Protein AF-A0A4V1ZD53-F1 (afdb_monomer)

Structure (mmCIF, N/CA/C/O backbone):
data_AF-A0A4V1ZD53-F1
#
_entry.id   AF-A0A4V1ZD53-F1
#
loop_
_atom_site.group_PDB
_atom_site.id
_atom_site.type_symbol
_atom_site.label_atom_id
_atom_site.label_alt_id
_atom_site.label_comp_id
_atom_site.label_asym_id
_atom_site.label_entity_id
_atom_site.label_seq_id
_atom_site.pdbx_PDB_ins_code
_atom_site.Cartn_x
_atom_site.Cartn_y
_atom_site.Cartn_z
_atom_site.occupancy
_atom_site.B_iso_or_equiv
_atom_site.auth_seq_id
_atom_site.auth_comp_id
_atom_site.auth_asym_id
_atom_site.auth_atom_id
_atom_site.pdbx_PDB_model_num
ATOM 1 N N . MET A 1 1 ? 35.557 7.947 35.507 1.00 35.94 1 MET A N 1
ATOM 2 C CA . MET A 1 1 ? 34.351 8.534 34.881 1.00 35.94 1 MET A CA 1
ATOM 3 C C . MET A 1 1 ? 33.859 7.597 33.791 1.00 35.94 1 MET A C 1
ATOM 5 O O . MET A 1 1 ? 34.507 7.482 32.762 1.00 35.94 1 MET A O 1
ATOM 9 N N . LYS A 1 2 ? 32.777 6.849 34.042 1.00 30.02 2 LYS A N 1
ATOM 10 C CA . LYS A 1 2 ? 32.162 5.982 33.028 1.00 30.02 2 LYS A CA 1
ATOM 11 C C . LYS A 1 2 ? 31.245 6.849 32.168 1.00 30.02 2 LYS A C 1
ATOM 13 O O . LYS A 1 2 ? 30.191 7.267 32.638 1.00 30.02 2 LYS A O 1
ATOM 18 N N . SER A 1 3 ? 31.689 7.152 30.951 1.00 27.12 3 SER A N 1
ATOM 19 C CA . SER A 1 3 ? 30.873 7.819 29.938 1.00 27.12 3 SER A CA 1
ATOM 20 C C . SER A 1 3 ? 29.685 6.915 29.608 1.00 27.12 3 SER A C 1
ATOM 22 O O . SER A 1 3 ? 29.850 5.835 29.040 1.00 27.12 3 SER A O 1
ATOM 24 N N . ARG A 1 4 ? 28.489 7.316 30.046 1.00 26.05 4 ARG A N 1
ATOM 25 C CA . ARG A 1 4 ? 27.234 6.733 29.575 1.00 26.05 4 ARG A CA 1
ATOM 26 C C . ARG A 1 4 ? 27.009 7.294 28.180 1.00 26.05 4 ARG A C 1
ATOM 28 O O . ARG A 1 4 ? 26.466 8.383 28.033 1.00 26.05 4 ARG A O 1
ATOM 35 N N . VAL A 1 5 ? 27.461 6.557 27.170 1.00 26.12 5 VAL A N 1
ATOM 36 C CA . VAL A 1 5 ? 27.002 6.757 25.797 1.00 26.12 5 VAL A CA 1
ATOM 37 C C . VAL A 1 5 ? 25.504 6.469 25.819 1.00 26.12 5 VAL A C 1
ATOM 39 O O . VAL A 1 5 ? 25.082 5.315 25.884 1.00 26.12 5 VAL A O 1
ATOM 42 N N . PHE A 1 6 ? 24.695 7.527 25.858 1.00 24.69 6 PHE A N 1
ATOM 43 C CA . PHE A 1 6 ? 23.294 7.443 25.481 1.00 24.69 6 PHE A CA 1
ATOM 44 C C . PHE A 1 6 ? 23.295 7.067 24.003 1.00 24.69 6 PHE A C 1
ATOM 46 O O . PHE A 1 6 ? 23.442 7.919 23.130 1.00 24.69 6 PHE A O 1
ATOM 53 N N . LEU A 1 7 ? 23.189 5.767 23.725 1.00 23.30 7 LEU A N 1
ATOM 54 C CA . LEU A 1 7 ? 22.724 5.304 22.432 1.00 23.30 7 LEU A CA 1
ATOM 55 C C . LEU A 1 7 ? 21.285 5.810 22.338 1.00 23.30 7 LEU A C 1
ATOM 57 O O . LEU A 1 7 ? 20.350 5.187 22.840 1.00 23.30 7 LEU A O 1
ATOM 61 N N . ILE A 1 8 ? 21.123 6.999 21.762 1.00 25.31 8 ILE A N 1
ATOM 62 C CA . ILE A 1 8 ? 19.851 7.427 21.206 1.00 25.31 8 ILE A CA 1
ATOM 63 C C . ILE A 1 8 ? 19.635 6.461 20.047 1.00 25.31 8 ILE A C 1
ATOM 65 O O . ILE A 1 8 ? 20.075 6.690 18.923 1.00 25.31 8 ILE A O 1
ATOM 69 N N . LEU A 1 9 ? 19.040 5.310 20.366 1.00 25.17 9 LEU A N 1
ATOM 70 C CA . LEU A 1 9 ? 18.343 4.480 19.408 1.00 25.17 9 LEU A CA 1
ATOM 71 C C . LEU A 1 9 ? 17.275 5.399 18.826 1.00 25.17 9 LEU A C 1
ATOM 73 O O . LEU A 1 9 ? 16.169 5.502 19.351 1.00 25.17 9 LEU A O 1
ATOM 77 N N . PHE A 1 10 ? 17.632 6.095 17.746 1.00 23.44 10 PHE A N 1
ATOM 78 C CA . PHE A 1 10 ? 16.685 6.390 16.695 1.00 23.44 10 PHE A CA 1
ATOM 79 C C . PHE A 1 10 ? 16.137 5.022 16.308 1.00 23.44 10 PHE A C 1
ATOM 81 O O . PHE A 1 10 ? 16.692 4.319 15.465 1.00 23.44 10 PHE A O 1
ATOM 88 N N . SER A 1 11 ? 15.078 4.599 17.002 1.00 25.61 11 SER A N 1
ATOM 89 C CA . SER A 1 11 ? 14.131 3.681 16.423 1.00 25.61 11 SER A CA 1
ATOM 90 C C . SER A 1 11 ? 13.650 4.427 15.195 1.00 25.61 11 SER A C 1
ATOM 92 O O . SER A 1 11 ? 12.753 5.268 15.259 1.00 25.61 11 SER A O 1
ATOM 94 N N . SER A 1 12 ? 14.312 4.165 14.077 1.00 25.03 12 SER A N 1
ATOM 95 C CA . SER A 1 12 ? 13.641 4.033 12.808 1.00 25.03 12 SER A CA 1
ATOM 96 C C . SER A 1 12 ? 12.463 3.119 13.122 1.00 25.03 12 SER A C 1
ATOM 98 O O . SER A 1 12 ? 12.578 1.897 13.162 1.00 25.03 12 SER A O 1
ATOM 100 N N . PHE A 1 13 ? 11.344 3.739 13.507 1.00 27.45 13 PHE A N 1
ATOM 101 C CA . PHE A 1 13 ? 10.033 3.156 13.351 1.00 27.45 13 PHE A CA 1
ATOM 102 C C . PHE A 1 13 ? 10.084 2.708 11.899 1.00 27.45 13 PHE A C 1
ATOM 104 O O . PHE A 1 13 ? 10.223 3.542 11.005 1.00 27.45 13 PHE A O 1
ATOM 111 N N . LEU A 1 14 ? 10.210 1.400 11.687 1.00 26.92 14 LEU A N 1
ATOM 112 C CA . LEU A 1 14 ? 10.254 0.799 10.368 1.00 26.92 14 LEU A CA 1
ATOM 113 C C . LEU A 1 14 ? 8.866 1.037 9.783 1.00 26.92 14 LEU A C 1
ATOM 115 O O . LEU A 1 14 ? 7.980 0.191 9.866 1.00 26.92 14 LEU A O 1
ATOM 119 N N . VAL A 1 15 ? 8.652 2.249 9.272 1.00 25.75 15 VAL A N 1
ATOM 120 C CA . VAL A 1 15 ? 7.469 2.634 8.526 1.00 25.75 15 VAL A CA 1
ATOM 121 C C . VAL A 1 15 ? 7.628 1.977 7.163 1.00 25.75 15 VAL A C 1
ATOM 123 O O . VAL A 1 15 ? 7.978 2.605 6.171 1.00 25.75 15 VAL A O 1
ATOM 126 N N . ASN A 1 16 ? 7.366 0.674 7.116 1.00 27.09 16 ASN A N 1
ATOM 127 C CA . ASN A 1 16 ? 6.761 0.104 5.929 1.00 27.09 16 ASN A CA 1
ATOM 128 C C . ASN A 1 16 ? 5.318 0.621 5.925 1.00 27.09 16 ASN A C 1
ATOM 130 O O . ASN A 1 16 ? 4.435 0.062 6.578 1.00 27.09 16 ASN A O 1
ATOM 134 N N . ILE A 1 17 ? 5.125 1.762 5.258 1.00 32.19 17 ILE A N 1
ATOM 135 C CA . ILE A 1 17 ? 3.819 2.316 4.894 1.00 32.19 17 ILE A CA 1
ATOM 136 C C . ILE A 1 17 ? 2.951 1.165 4.370 1.00 32.19 17 ILE A C 1
ATOM 138 O O . ILE A 1 17 ? 3.399 0.402 3.522 1.00 32.19 17 ILE A O 1
ATOM 142 N N . SER A 1 18 ? 1.685 0.996 4.713 1.00 42.06 18 SER A N 1
ATOM 143 C CA . SER A 1 18 ? 0.826 1.335 5.852 1.00 42.06 18 SER A CA 1
ATOM 144 C C . SER A 1 18 ? -0.518 0.824 5.340 1.00 42.06 18 SER A C 1
ATOM 146 O O . SER A 1 18 ? -0.877 1.130 4.205 1.00 42.06 18 SER A O 1
ATOM 148 N N . ILE A 1 19 ? -1.296 0.083 6.127 1.00 51.28 19 ILE A N 1
ATOM 149 C CA . ILE A 1 19 ? -2.734 -0.021 5.833 1.00 51.28 19 ILE A CA 1
ATOM 150 C C . ILE A 1 19 ? -3.301 1.348 6.219 1.00 51.28 19 ILE A C 1
ATOM 152 O O . ILE A 1 19 ? -3.763 1.536 7.336 1.00 51.28 19 ILE A O 1
ATOM 156 N N . GLY A 1 20 ? -3.069 2.347 5.367 1.00 58.97 20 GLY A N 1
ATOM 157 C CA . GLY A 1 20 ? -3.564 3.706 5.514 1.00 58.97 20 GLY A CA 1
ATOM 158 C C . GLY A 1 20 ? -4.797 3.911 4.651 1.00 58.97 20 GLY A C 1
ATOM 159 O O . GLY A 1 20 ? -5.086 3.094 3.777 1.00 58.97 20 GLY A O 1
ATOM 160 N N . GLN A 1 21 ? -5.537 4.988 4.893 1.00 79.19 21 GLN A N 1
ATOM 161 C CA . GLN A 1 21 ? -6.560 5.391 3.941 1.00 79.19 21 GLN A CA 1
ATOM 162 C C . GLN A 1 21 ? -5.902 6.161 2.796 1.00 79.19 21 GLN A C 1
ATOM 164 O O . GLN A 1 21 ? -5.178 7.119 3.027 1.00 79.19 21 GLN A O 1
ATOM 169 N N . GLU A 1 22 ? -6.227 5.790 1.563 1.00 83.56 22 GLU A N 1
ATOM 170 C CA . GLU A 1 22 ? -5.911 6.581 0.374 1.00 83.56 22 GLU A CA 1
ATOM 171 C C . GLU A 1 22 ? -7.206 7.024 -0.318 1.00 83.56 22 GLU A C 1
ATOM 173 O O . GLU A 1 22 ? -8.278 6.438 -0.107 1.00 83.56 22 GLU A O 1
ATOM 178 N N . ILE A 1 23 ? -7.117 8.066 -1.148 1.00 89.88 23 ILE A N 1
ATOM 179 C CA . ILE A 1 23 ? -8.201 8.430 -2.066 1.00 89.88 23 ILE A CA 1
ATOM 180 C C . ILE A 1 23 ? -8.254 7.349 -3.145 1.00 89.88 23 ILE A C 1
ATOM 182 O O . ILE A 1 23 ? -7.280 7.124 -3.861 1.00 89.88 23 ILE A O 1
ATOM 186 N N . SER A 1 24 ? -9.379 6.639 -3.233 1.00 90.38 24 SER A N 1
ATOM 187 C CA . SER A 1 24 ? -9.455 5.442 -4.066 1.00 90.38 24 SER A CA 1
ATOM 188 C C . SER A 1 24 ? -9.464 5.781 -5.559 1.00 90.38 24 SER A C 1
ATOM 190 O O . SER A 1 24 ? -9.993 6.813 -5.974 1.00 90.38 24 SER A O 1
ATOM 192 N N . LYS A 1 25 ? -8.996 4.848 -6.398 1.00 91.62 25 LYS A N 1
ATOM 193 C CA . LYS A 1 25 ? -9.160 4.926 -7.862 1.00 91.62 25 LYS A CA 1
ATOM 194 C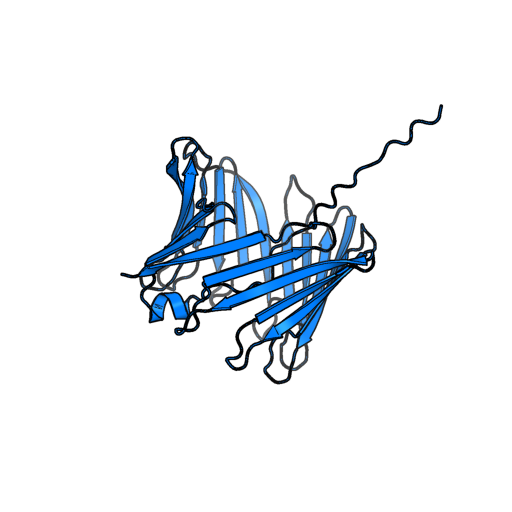 C . LYS A 1 25 ? -10.621 5.159 -8.268 1.00 91.62 25 LYS A C 1
ATOM 196 O O . LYS A 1 25 ? -10.894 5.905 -9.203 1.00 91.62 25 LYS A O 1
ATOM 201 N N . SER A 1 26 ? -11.566 4.567 -7.535 1.00 92.50 26 SER A N 1
ATOM 202 C CA . SER A 1 26 ? -12.995 4.778 -7.777 1.00 92.50 26 SER A CA 1
ATOM 203 C C . SER A 1 26 ? -13.442 6.215 -7.490 1.00 92.50 26 SER A C 1
ATOM 205 O O . SER A 1 26 ? -14.216 6.763 -8.270 1.00 92.50 26 SER A O 1
ATOM 207 N N . ASP A 1 27 ? -12.911 6.853 -6.440 1.00 93.75 27 ASP A N 1
ATOM 208 C CA . ASP A 1 27 ? -13.169 8.265 -6.144 1.00 93.75 27 ASP A CA 1
ATOM 209 C C . ASP A 1 27 ? -12.543 9.162 -7.220 1.00 93.75 27 ASP A C 1
ATOM 211 O O . ASP A 1 27 ? -13.194 10.091 -7.695 1.00 93.75 27 ASP A O 1
ATOM 215 N N . ILE A 1 28 ? -11.320 8.845 -7.662 1.00 95.62 28 ILE A N 1
ATOM 216 C CA . ILE A 1 28 ? -10.620 9.579 -8.726 1.00 95.62 28 ILE A CA 1
ATOM 217 C C . ILE A 1 28 ? -11.449 9.592 -10.013 1.00 95.62 28 ILE A C 1
ATOM 219 O O . ILE A 1 28 ? -11.690 10.660 -10.572 1.00 95.62 28 ILE A O 1
ATOM 223 N N . ILE A 1 29 ? -11.956 8.434 -10.442 1.00 95.94 29 ILE A N 1
ATOM 224 C CA . ILE A 1 29 ? -12.806 8.327 -11.637 1.00 95.94 29 ILE A CA 1
ATOM 225 C C . ILE A 1 29 ? -14.143 9.042 -11.419 1.00 95.94 29 ILE A C 1
ATOM 227 O O . ILE A 1 29 ? -14.551 9.867 -12.236 1.00 95.94 29 ILE A O 1
ATOM 231 N N . LYS A 1 30 ? -14.834 8.738 -10.311 1.00 96.38 30 LYS A N 1
ATOM 232 C CA . LYS A 1 30 ? -16.181 9.252 -10.021 1.00 96.38 30 LYS A CA 1
ATOM 233 C C . LYS A 1 30 ? -16.214 10.775 -9.981 1.00 96.38 30 LYS A C 1
ATOM 235 O O . LYS A 1 30 ? -17.165 11.377 -10.476 1.00 96.38 30 LYS A O 1
ATOM 240 N N . PHE A 1 31 ? -15.203 11.387 -9.373 1.00 96.06 31 PHE A N 1
ATOM 241 C CA . PHE A 1 31 ? -15.134 12.832 -9.197 1.00 96.06 31 PHE A CA 1
ATOM 242 C C . PHE A 1 31 ? -14.243 13.528 -10.225 1.00 96.06 31 PHE A C 1
ATOM 244 O O . PHE A 1 31 ? -14.107 14.742 -10.133 1.00 96.06 31 PHE A O 1
ATOM 251 N N . LYS A 1 32 ? -13.684 12.799 -11.204 1.00 96.69 32 LYS A N 1
ATOM 252 C CA . LYS A 1 32 ? -12.760 13.334 -12.219 1.00 96.69 32 LYS A CA 1
ATOM 253 C C . LYS A 1 32 ? -11.607 14.113 -11.580 1.00 96.69 32 LYS A C 1
ATOM 255 O O . LYS A 1 32 ? -11.369 15.281 -11.874 1.00 96.69 32 LYS A O 1
ATOM 260 N N . ILE A 1 33 ? -10.944 13.476 -10.617 1.00 96.62 33 ILE A N 1
ATOM 261 C CA . ILE A 1 33 ? -9.810 14.074 -9.913 1.00 96.62 33 ILE A CA 1
ATOM 262 C C . ILE A 1 33 ? -8.603 14.054 -10.847 1.00 96.62 33 ILE A C 1
ATOM 264 O O . ILE A 1 33 ? -8.133 12.987 -11.237 1.00 96.62 33 ILE A O 1
ATOM 268 N N . LYS A 1 34 ? -8.078 15.236 -11.159 1.00 97.50 34 LYS A N 1
ATOM 269 C CA . LYS A 1 34 ? -6.897 15.414 -12.004 1.00 97.50 34 LYS A CA 1
ATOM 270 C C . LYS A 1 34 ? -5.612 15.321 -11.202 1.00 97.50 34 LYS A C 1
ATOM 272 O O . LYS A 1 34 ? -4.642 14.692 -11.630 1.00 97.50 34 LYS A O 1
ATOM 277 N N . SER A 1 35 ? -5.590 15.972 -10.042 1.00 97.44 35 SER A N 1
ATOM 278 C CA . SER A 1 35 ? -4.451 15.918 -9.140 1.00 97.44 35 SER A CA 1
ATOM 279 C C . SER A 1 35 ? -4.844 16.029 -7.676 1.00 97.44 35 SER A C 1
ATOM 281 O O . SER A 1 35 ? -5.911 16.534 -7.326 1.00 97.44 35 SER A O 1
ATOM 283 N N . ILE A 1 36 ? -3.966 15.513 -6.821 1.00 97.50 36 ILE A N 1
ATOM 284 C CA . ILE A 1 36 ? -4.069 15.602 -5.368 1.00 97.50 36 ILE A CA 1
ATOM 285 C C . ILE A 1 36 ? -2.743 16.141 -4.847 1.00 97.50 36 ILE A C 1
ATOM 287 O O . ILE A 1 36 ? -1.695 15.541 -5.091 1.00 97.50 36 ILE A O 1
ATOM 291 N N . GLU A 1 37 ? -2.800 17.248 -4.122 1.00 96.94 37 GLU A N 1
ATOM 292 C CA . GLU A 1 37 ? -1.666 17.836 -3.416 1.00 96.94 37 GLU A CA 1
ATOM 293 C C . GLU A 1 37 ? -1.686 17.346 -1.971 1.00 96.94 37 GLU A C 1
ATOM 295 O O . GLU A 1 37 ? -2.708 17.450 -1.286 1.00 96.94 37 GLU A O 1
ATOM 300 N N . LYS A 1 38 ? -0.560 16.802 -1.509 1.00 95.50 38 LYS A N 1
ATOM 301 C CA . LYS A 1 38 ? -0.352 16.470 -0.103 1.00 95.50 38 LYS A CA 1
ATOM 302 C C . LYS A 1 38 ? 0.398 17.616 0.560 1.00 95.50 38 LYS A C 1
ATOM 304 O O . LYS A 1 38 ? 1.502 17.955 0.140 1.00 95.50 38 LYS A O 1
ATOM 309 N N . ILE A 1 39 ? -0.206 18.184 1.592 1.00 95.31 39 ILE A N 1
ATOM 310 C CA . ILE A 1 39 ? 0.283 19.365 2.296 1.00 95.31 39 ILE A CA 1
ATOM 311 C C . ILE A 1 39 ? 0.631 18.970 3.733 1.00 95.31 39 ILE A C 1
ATOM 313 O O . ILE A 1 39 ? -0.164 18.297 4.400 1.00 95.31 39 ILE A O 1
ATOM 317 N N . ASP A 1 40 ? 1.814 19.365 4.197 1.00 92.94 40 ASP A N 1
ATOM 318 C CA . ASP A 1 40 ? 2.296 19.102 5.553 1.00 92.94 40 ASP A CA 1
ATOM 319 C C . ASP A 1 40 ? 1.609 19.992 6.614 1.00 92.94 40 ASP A C 1
ATOM 321 O O . ASP A 1 40 ? 0.666 20.742 6.345 1.00 92.94 40 ASP A O 1
ATOM 325 N N . SER A 1 41 ? 2.070 19.893 7.862 1.00 90.94 41 SER A N 1
ATOM 326 C CA . SER A 1 41 ? 1.520 20.665 8.986 1.00 90.94 41 SER A CA 1
ATOM 327 C C . SER A 1 41 ? 1.861 22.156 8.940 1.00 90.94 41 SER A C 1
ATOM 329 O O . SER A 1 41 ? 1.203 22.946 9.615 1.00 90.94 41 SER A O 1
ATOM 331 N N . GLU A 1 42 ? 2.880 22.534 8.173 1.00 92.56 42 GLU A N 1
ATOM 332 C CA . GLU A 1 42 ? 3.349 23.910 7.998 1.00 92.56 42 GLU A CA 1
ATOM 333 C C . GLU A 1 42 ? 2.695 24.587 6.784 1.00 92.56 42 GLU A C 1
ATOM 335 O O . GLU A 1 42 ? 2.822 25.797 6.603 1.00 92.56 42 GLU A O 1
ATOM 340 N N . GLY A 1 43 ? 1.945 23.829 5.980 1.00 92.50 43 GLY A N 1
ATOM 341 C CA . GLY A 1 43 ? 1.298 24.317 4.769 1.00 92.50 43 GLY A CA 1
ATOM 342 C C . GLY A 1 43 ? 2.156 24.167 3.512 1.00 9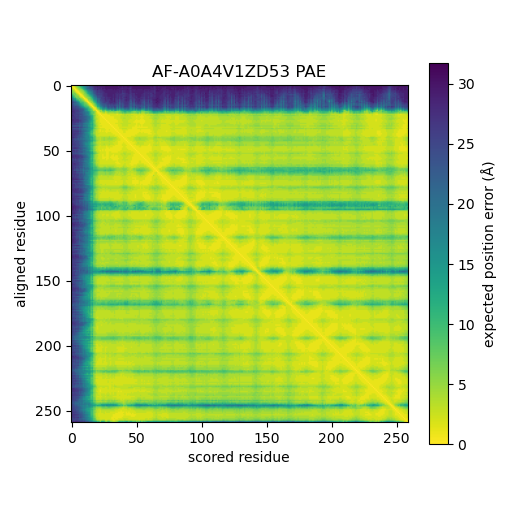2.50 43 GLY A C 1
ATOM 343 O O . GLY A 1 43 ? 1.781 24.702 2.469 1.00 92.50 43 GLY A O 1
ATOM 344 N N . ASN A 1 44 ? 3.280 23.447 3.575 1.00 93.00 44 ASN A N 1
ATOM 345 C CA . ASN A 1 44 ? 4.110 23.183 2.405 1.00 93.00 44 ASN A CA 1
ATOM 346 C C . ASN A 1 44 ? 3.575 21.979 1.625 1.00 93.00 44 ASN A C 1
ATOM 348 O O . ASN A 1 44 ? 3.141 20.981 2.201 1.00 93.00 44 ASN A O 1
ATOM 352 N N . ILE A 1 45 ? 3.647 22.056 0.296 1.00 93.50 45 ILE A N 1
ATOM 353 C CA . ILE A 1 45 ? 3.333 20.928 -0.584 1.00 93.50 45 ILE A CA 1
ATOM 354 C C . ILE A 1 45 ? 4.482 19.919 -0.500 1.00 93.50 45 ILE A C 1
ATOM 356 O O . ILE A 1 45 ? 5.590 20.210 -0.944 1.00 93.50 45 ILE A O 1
ATOM 360 N N . GLU A 1 46 ? 4.207 18.725 0.025 1.00 91.81 46 GLU A N 1
ATOM 361 C CA . GLU A 1 46 ? 5.159 17.609 0.021 1.00 91.81 46 GLU A CA 1
ATOM 362 C C . GLU A 1 46 ? 5.268 17.001 -1.380 1.00 91.81 46 GLU A C 1
ATOM 364 O O . GLU A 1 46 ? 6.363 16.786 -1.893 1.00 91.81 46 GLU A O 1
ATOM 369 N N . PHE A 1 47 ? 4.121 16.726 -2.007 1.00 93.62 47 PHE A N 1
ATOM 370 C CA . PHE A 1 47 ? 4.050 16.246 -3.383 1.00 93.62 47 PHE A CA 1
ATOM 371 C C . PHE A 1 47 ? 2.675 16.485 -4.010 1.00 93.62 47 PHE A C 1
ATOM 373 O O . PHE A 1 47 ? 1.667 16.689 -3.330 1.00 93.62 47 PHE A O 1
ATOM 380 N N . ILE A 1 48 ? 2.640 16.391 -5.335 1.00 96.69 48 ILE A N 1
ATOM 381 C CA . ILE A 1 48 ? 1.458 16.469 -6.182 1.00 96.69 48 ILE A CA 1
ATOM 382 C C . ILE A 1 48 ? 1.385 15.195 -7.016 1.00 96.69 48 ILE A C 1
ATOM 384 O O . ILE A 1 48 ? 2.265 14.923 -7.835 1.00 96.69 48 ILE A O 1
ATOM 388 N N . ASN A 1 49 ? 0.309 14.440 -6.834 1.00 96.94 49 ASN A N 1
ATOM 389 C CA . ASN A 1 49 ? -0.007 13.262 -7.631 1.00 96.94 49 ASN A CA 1
ATOM 390 C C . ASN A 1 49 ? -0.948 13.637 -8.772 1.00 96.94 49 ASN A C 1
ATOM 392 O O . ASN A 1 49 ? -1.958 14.292 -8.530 1.00 96.94 49 ASN A O 1
ATOM 396 N N . PHE A 1 50 ? -0.652 13.185 -9.988 1.00 97.88 50 PHE A N 1
ATOM 397 C CA . PHE A 1 50 ? -1.460 13.417 -11.187 1.00 97.88 50 PHE A CA 1
ATOM 398 C C . PHE A 1 50 ? -2.043 12.111 -11.709 1.00 97.88 50 PHE A C 1
ATOM 400 O O . PHE A 1 50 ? -1.340 11.099 -11.774 1.00 97.88 50 PHE A O 1
ATOM 407 N N . TYR A 1 51 ? -3.298 12.157 -12.144 1.00 96.81 51 TYR A N 1
ATOM 408 C CA . TYR A 1 51 ? -4.046 10.982 -12.570 1.00 96.81 51 TYR A CA 1
ATOM 409 C C . TYR A 1 51 ? -4.523 11.116 -14.013 1.00 96.81 51 TYR A C 1
ATOM 411 O O . TYR A 1 51 ? -4.804 12.213 -14.496 1.00 96.81 51 TYR A O 1
ATOM 419 N N . ASN A 1 52 ? -4.607 9.987 -14.715 1.00 95.38 52 ASN A N 1
ATOM 420 C CA . ASN A 1 52 ? -5.281 9.928 -16.008 1.00 95.38 52 ASN A CA 1
ATOM 421 C C . ASN A 1 52 ? -6.806 9.769 -15.833 1.00 95.38 52 ASN A C 1
ATOM 423 O O . ASN A 1 52 ? -7.317 9.552 -14.735 1.00 95.38 52 ASN A O 1
ATOM 427 N N . ASN A 1 53 ? -7.547 9.801 -16.941 1.00 94.88 53 ASN A N 1
ATOM 428 C CA . ASN A 1 53 ? -9.004 9.621 -16.955 1.00 94.88 53 ASN A CA 1
ATOM 429 C C . ASN A 1 53 ? -9.483 8.222 -16.512 1.00 94.88 53 ASN A C 1
ATOM 431 O O . ASN A 1 53 ? -10.650 8.056 -16.163 1.00 94.88 53 ASN A O 1
ATOM 435 N N . LYS A 1 54 ? -8.600 7.217 -16.519 1.00 95.38 54 LYS A N 1
ATOM 436 C CA . LYS A 1 54 ? -8.863 5.881 -15.969 1.00 95.38 54 LYS A CA 1
ATOM 437 C C . LYS A 1 54 ? -8.622 5.826 -14.456 1.00 95.38 54 LYS A C 1
ATOM 439 O O . LYS A 1 54 ? -8.846 4.779 -13.856 1.00 95.38 54 LYS A O 1
ATOM 444 N N . GLY A 1 55 ? -8.177 6.923 -13.841 1.00 94.56 55 GLY A N 1
ATOM 445 C CA . GLY A 1 55 ? -7.843 7.037 -12.425 1.00 94.56 55 GLY A CA 1
ATOM 446 C C . GLY A 1 55 ? -6.500 6.423 -12.030 1.00 94.56 55 GLY A C 1
ATOM 447 O O . GLY A 1 55 ? -6.260 6.208 -10.845 1.00 94.56 55 GLY A O 1
ATOM 448 N N . ASP A 1 56 ? -5.635 6.110 -12.997 1.00 94.81 56 ASP A N 1
ATOM 449 C CA . ASP A 1 56 ? -4.275 5.640 -12.726 1.00 94.81 56 ASP A CA 1
ATOM 450 C C . ASP A 1 56 ? -3.366 6.826 -12.380 1.00 94.81 56 ASP A C 1
ATOM 452 O O . ASP A 1 56 ? -3.400 7.853 -13.061 1.00 94.81 56 ASP A O 1
ATOM 456 N N . LEU A 1 57 ? -2.536 6.677 -11.343 1.00 95.81 57 LEU A N 1
ATOM 457 C CA . LEU A 1 57 ? -1.474 7.630 -11.012 1.00 95.81 57 LEU A CA 1
ATOM 458 C C . LEU A 1 57 ? -0.417 7.594 -12.115 1.00 95.81 57 LEU A C 1
ATOM 460 O O . LEU A 1 57 ? 0.250 6.583 -12.270 1.00 95.81 57 LEU A O 1
ATOM 464 N N . ILE A 1 58 ? -0.217 8.689 -12.839 1.00 97.44 58 ILE A N 1
ATOM 465 C CA . ILE A 1 58 ? 0.752 8.746 -13.947 1.00 97.44 58 ILE A CA 1
ATOM 466 C C . ILE A 1 58 ? 2.038 9.481 -13.578 1.00 97.44 58 ILE A C 1
ATOM 468 O O . ILE A 1 58 ? 3.088 9.222 -14.165 1.00 97.44 58 ILE A O 1
ATOM 472 N N . LYS A 1 59 ? 1.975 10.393 -12.602 1.00 96.94 59 LYS A N 1
ATOM 473 C CA . LYS A 1 59 ? 3.111 11.232 -12.215 1.00 96.94 59 LYS A CA 1
ATOM 474 C C . LYS A 1 59 ? 3.009 11.682 -10.763 1.00 96.94 59 LYS A C 1
ATOM 476 O O . LYS A 1 59 ? 1.921 12.032 -10.312 1.00 96.94 59 LYS A O 1
ATOM 481 N N . SER A 1 60 ? 4.148 11.733 -10.078 1.00 96.69 60 SER A N 1
ATOM 482 C CA . SER A 1 60 ? 4.324 12.429 -8.801 1.00 96.69 60 SER A CA 1
ATOM 483 C C . SER A 1 60 ? 5.386 13.509 -8.958 1.00 96.69 60 SER A C 1
ATOM 485 O O . SER A 1 60 ? 6.433 13.270 -9.568 1.00 96.69 60 SER A O 1
ATOM 487 N N . SER A 1 61 ? 5.119 14.683 -8.402 1.00 96.12 61 SER A N 1
ATOM 488 C CA . SER A 1 61 ? 6.017 15.833 -8.454 1.00 96.12 61 SER A CA 1
ATOM 489 C C . SER A 1 61 ? 6.144 16.505 -7.094 1.00 96.12 61 SER A C 1
ATOM 491 O O . SER A 1 61 ? 5.171 16.548 -6.349 1.00 96.12 61 SER A O 1
ATOM 493 N N . SER A 1 62 ? 7.290 17.111 -6.819 1.00 93.69 62 SER A N 1
ATOM 494 C CA . SER A 1 62 ? 7.552 17.902 -5.616 1.00 93.69 62 SER A CA 1
ATOM 495 C C . SER A 1 62 ? 8.048 19.292 -6.004 1.00 93.69 62 SER A C 1
ATOM 497 O O . SER A 1 62 ? 8.335 19.564 -7.175 1.00 93.69 62 SER A O 1
ATOM 499 N N . LEU A 1 63 ? 8.103 20.206 -5.039 1.00 91.88 63 LEU A N 1
ATOM 500 C CA . LEU A 1 63 ? 8.752 21.499 -5.231 1.00 91.88 63 LEU A CA 1
ATOM 501 C C . LEU A 1 63 ? 10.236 21.370 -4.881 1.00 91.88 63 LEU A C 1
ATOM 503 O O . LEU A 1 63 ? 10.578 20.866 -3.815 1.00 91.88 63 LEU A O 1
ATOM 507 N N . ASN A 1 64 ? 11.110 21.842 -5.766 1.00 87.00 64 ASN A N 1
ATOM 508 C CA . ASN A 1 64 ? 12.534 21.971 -5.467 1.00 87.00 64 ASN A CA 1
ATOM 509 C C . ASN A 1 64 ? 12.822 23.218 -4.610 1.00 87.00 64 ASN A C 1
ATOM 511 O O . ASN A 1 64 ? 11.926 24.019 -4.334 1.00 87.00 64 ASN A O 1
ATOM 515 N N . ASP A 1 65 ? 14.090 23.431 -4.249 1.00 85.31 65 ASP A N 1
ATOM 516 C CA . ASP A 1 65 ? 14.526 24.571 -3.422 1.00 85.31 65 ASP A CA 1
ATOM 517 C C . ASP A 1 65 ? 14.141 25.941 -4.016 1.00 85.31 65 ASP A C 1
ATOM 519 O O . ASP A 1 65 ? 13.887 26.902 -3.289 1.00 85.31 65 ASP A O 1
ATOM 523 N N . ASN A 1 66 ? 14.020 26.026 -5.345 1.00 88.19 66 ASN A N 1
ATOM 524 C CA . ASN A 1 66 ? 13.596 27.231 -6.063 1.00 88.19 66 ASN A CA 1
ATOM 525 C C . ASN A 1 66 ? 12.067 27.350 -6.188 1.00 88.19 66 ASN A C 1
ATOM 527 O O . ASN A 1 66 ? 11.575 28.185 -6.949 1.00 88.19 66 ASN A O 1
ATOM 531 N N . LYS A 1 67 ? 11.308 26.512 -5.472 1.00 87.62 67 LYS A N 1
ATOM 532 C CA . LYS A 1 67 ? 9.842 26.397 -5.541 1.00 87.62 67 LYS A CA 1
ATOM 533 C C . LYS A 1 67 ? 9.317 26.082 -6.944 1.00 87.62 67 LYS A C 1
ATOM 535 O O . LYS A 1 67 ? 8.160 26.360 -7.254 1.00 87.62 67 LYS A O 1
ATOM 540 N N . SER A 1 68 ? 10.155 25.497 -7.795 1.00 89.88 68 SER A N 1
ATOM 541 C CA . SER A 1 68 ? 9.747 24.989 -9.099 1.00 89.88 68 SER A CA 1
ATOM 542 C C . SER A 1 68 ? 9.305 23.542 -8.963 1.00 89.88 68 SER A C 1
ATOM 544 O O . SER A 1 68 ? 9.920 22.757 -8.244 1.00 89.88 68 SER A O 1
ATOM 546 N N . LEU A 1 69 ? 8.263 23.180 -9.705 1.00 91.50 69 LEU A N 1
ATOM 547 C CA . LEU A 1 69 ? 7.799 21.804 -9.770 1.00 91.50 69 LEU A CA 1
ATOM 548 C C . LEU A 1 69 ? 8.843 20.937 -10.486 1.00 91.50 69 LEU A C 1
ATOM 550 O O . LEU A 1 69 ? 9.236 21.244 -11.612 1.00 91.50 69 LEU A O 1
ATOM 554 N N . GLN A 1 70 ? 9.259 19.849 -9.846 1.00 93.81 70 GLN A N 1
ATOM 555 C CA . GLN A 1 70 ? 10.101 18.806 -10.425 1.00 93.81 70 GLN A CA 1
ATOM 556 C C . GLN A 1 70 ? 9.352 17.473 -10.421 1.00 93.81 70 GLN A C 1
ATOM 558 O O . GLN A 1 70 ? 8.500 17.225 -9.571 1.00 93.81 70 GLN A O 1
ATOM 563 N N . THR A 1 71 ? 9.640 16.604 -11.383 1.00 95.19 71 THR A N 1
ATOM 564 C CA . THR A 1 71 ? 9.040 15.267 -11.435 1.00 95.19 71 THR A CA 1
ATOM 565 C C . THR A 1 71 ? 9.889 14.300 -10.628 1.00 95.19 71 THR A C 1
ATOM 567 O O . THR A 1 71 ? 11.050 14.106 -10.957 1.00 95.19 71 THR A O 1
ATOM 570 N N . ASP A 1 72 ? 9.304 13.655 -9.620 1.00 94.12 72 ASP A N 1
ATOM 571 C CA . ASP A 1 72 ? 10.008 12.664 -8.796 1.00 94.12 72 ASP A CA 1
ATOM 572 C C . ASP A 1 72 ? 9.833 11.253 -9.358 1.00 94.12 72 ASP A C 1
ATOM 574 O O . ASP A 1 72 ? 10.718 10.401 -9.245 1.00 94.12 72 ASP A O 1
ATOM 578 N N . ARG A 1 73 ? 8.661 10.989 -9.951 1.00 95.88 73 ARG A N 1
ATOM 579 C CA . ARG A 1 73 ? 8.292 9.672 -10.470 1.00 95.88 73 ARG A CA 1
ATOM 580 C C . ARG A 1 73 ? 7.292 9.764 -11.617 1.00 95.88 73 ARG A C 1
ATOM 582 O O . ARG A 1 73 ? 6.342 10.540 -11.547 1.00 95.88 73 ARG A O 1
ATOM 589 N N . GLU A 1 74 ? 7.442 8.878 -12.595 1.00 97.31 74 GLU A N 1
ATOM 590 C CA . GLU A 1 74 ? 6.450 8.601 -13.640 1.00 97.31 74 GLU A CA 1
ATOM 591 C C . GLU A 1 74 ? 6.082 7.118 -13.681 1.00 97.31 74 GLU A C 1
ATOM 593 O O . GLU A 1 74 ? 6.899 6.246 -13.369 1.00 97.31 74 GLU A O 1
ATOM 598 N N . LEU A 1 75 ? 4.833 6.843 -14.050 1.00 97.88 75 LEU A N 1
ATOM 599 C CA . LEU A 1 7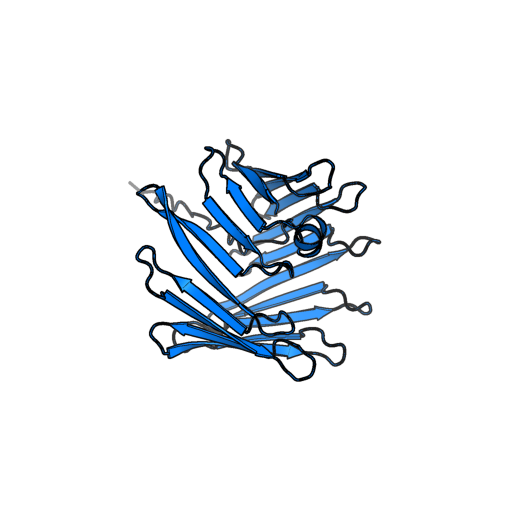5 ? 4.268 5.503 -14.127 1.00 97.88 75 LEU A CA 1
ATOM 600 C C . LEU A 1 75 ? 3.646 5.288 -15.507 1.00 97.88 75 LEU A C 1
ATOM 602 O O . LEU A 1 75 ? 2.848 6.096 -15.982 1.00 97.88 75 LEU A O 1
ATOM 606 N N . PHE A 1 76 ? 3.993 4.167 -16.130 1.00 98.06 76 PHE A N 1
ATOM 607 C CA . PHE A 1 76 ? 3.579 3.811 -17.480 1.00 98.06 76 PHE A CA 1
ATOM 608 C C . PHE A 1 76 ? 2.749 2.537 -17.445 1.00 98.06 76 PHE A C 1
ATOM 610 O O . PHE A 1 76 ? 3.139 1.541 -16.833 1.00 98.06 76 PHE A O 1
ATOM 617 N N . TYR A 1 77 ? 1.614 2.563 -18.133 1.00 96.44 77 TYR A N 1
ATOM 618 C CA . TYR A 1 77 ? 0.623 1.495 -18.107 1.00 96.44 77 TYR A CA 1
ATOM 619 C C . TYR A 1 77 ? 0.398 0.932 -19.505 1.00 96.44 77 TYR A C 1
ATOM 621 O O . TYR A 1 77 ? 0.525 1.651 -20.495 1.00 96.44 77 TYR A O 1
ATOM 629 N N . ASN A 1 78 ? 0.031 -0.345 -19.583 1.00 95.12 78 ASN A N 1
ATOM 630 C CA . ASN A 1 78 ? -0.509 -0.919 -20.813 1.00 95.12 78 ASN A CA 1
ATOM 631 C C . ASN A 1 78 ? -1.997 -0.553 -21.003 1.00 95.12 78 ASN A C 1
ATOM 633 O O . ASN A 1 78 ? -2.620 0.083 -20.148 1.00 95.12 78 ASN A O 1
ATOM 637 N N . ASP A 1 79 ? -2.593 -0.991 -22.114 1.00 92.50 79 ASP A N 1
ATOM 638 C CA . ASP A 1 79 ? -3.990 -0.680 -22.453 1.00 92.50 79 ASP A CA 1
ATOM 639 C C . ASP A 1 79 ? -5.003 -1.188 -21.413 1.00 92.50 79 ASP A C 1
ATOM 641 O O . ASP A 1 79 ? -6.032 -0.543 -21.176 1.00 92.50 79 ASP A O 1
ATOM 645 N N . SER A 1 80 ? -4.662 -2.284 -20.730 1.00 92.25 80 SER A N 1
ATOM 646 C CA . SER A 1 80 ? -5.421 -2.884 -19.627 1.00 92.25 80 SER A CA 1
ATOM 647 C C . SER A 1 80 ? -5.231 -2.168 -18.280 1.00 92.25 80 SER A C 1
ATOM 649 O O . SER A 1 80 ? -5.689 -2.674 -17.257 1.00 92.25 80 SER A O 1
ATOM 651 N N . SER A 1 81 ? -4.561 -1.008 -18.247 1.00 92.44 81 SER A N 1
ATOM 652 C CA . SER A 1 81 ? -4.228 -0.263 -17.020 1.00 92.44 81 SER A CA 1
ATOM 653 C C . SER A 1 81 ? -3.376 -1.059 -16.020 1.00 92.44 81 SER A C 1
ATOM 655 O O . SER A 1 81 ? -3.457 -0.846 -14.810 1.00 92.44 81 SER A O 1
ATOM 657 N N . GLN A 1 82 ? -2.524 -1.968 -16.501 1.00 93.75 82 GLN A N 1
ATOM 658 C CA . GLN A 1 82 ? -1.493 -2.608 -15.679 1.00 93.75 82 GLN A CA 1
ATOM 659 C C . GLN A 1 82 ? -0.201 -1.795 -15.767 1.00 93.75 82 GLN A C 1
ATOM 661 O O . GLN A 1 82 ? 0.232 -1.443 -16.864 1.00 93.75 82 GLN A O 1
ATOM 666 N N . LEU A 1 83 ? 0.407 -1.495 -14.617 1.00 96.50 83 LEU A N 1
ATOM 667 C CA . LEU A 1 83 ? 1.690 -0.795 -14.534 1.00 96.50 83 LEU A CA 1
ATOM 668 C C . LEU A 1 83 ? 2.768 -1.671 -15.172 1.00 96.50 83 LEU A C 1
ATOM 670 O O . LEU A 1 83 ? 2.993 -2.772 -14.693 1.00 96.50 83 LEU A O 1
ATOM 674 N N . ILE A 1 84 ? 3.433 -1.201 -16.222 1.00 97.81 84 ILE A N 1
ATOM 675 C CA . ILE A 1 84 ? 4.504 -1.941 -16.913 1.00 97.81 84 ILE A CA 1
ATOM 676 C C . ILE A 1 84 ? 5.886 -1.370 -16.616 1.00 97.81 84 ILE A C 1
ATOM 678 O O . ILE A 1 84 ? 6.873 -2.108 -16.606 1.00 97.81 84 ILE A O 1
ATOM 682 N N . GLU A 1 85 ? 5.960 -0.075 -16.315 1.00 98.19 85 GLU A N 1
ATOM 683 C CA . GLU A 1 85 ? 7.208 0.596 -15.987 1.00 98.19 85 GLU A CA 1
ATOM 684 C C . GLU A 1 85 ? 6.976 1.737 -15.001 1.00 98.19 85 GLU A C 1
ATOM 686 O O . GLU A 1 85 ? 5.977 2.450 -15.053 1.00 98.19 85 GLU A O 1
ATOM 691 N N . GLU A 1 86 ? 7.931 1.924 -14.106 1.00 97.94 86 GLU A N 1
ATOM 692 C CA . GLU A 1 86 ? 7.986 3.048 -13.189 1.00 97.94 86 GLU A CA 1
ATOM 693 C C . GLU A 1 86 ? 9.392 3.638 -13.231 1.00 97.94 86 GLU A C 1
ATOM 695 O O . GLU A 1 86 ? 10.374 2.906 -13.096 1.00 97.94 86 GLU A O 1
ATOM 700 N N . ARG A 1 87 ? 9.492 4.956 -13.386 1.00 96.94 87 ARG A N 1
ATOM 701 C CA . ARG A 1 87 ? 10.761 5.689 -13.372 1.00 96.94 87 ARG A CA 1
ATOM 702 C C . ARG A 1 87 ? 10.791 6.618 -12.181 1.00 96.94 87 ARG A C 1
ATOM 704 O O . ARG A 1 87 ? 9.811 7.314 -11.939 1.00 96.94 87 ARG A O 1
ATOM 711 N N . LYS A 1 88 ? 11.908 6.646 -11.460 1.00 94.88 88 LYS A N 1
ATOM 712 C CA . LYS A 1 88 ? 12.178 7.646 -10.423 1.00 94.88 88 LYS A CA 1
ATOM 713 C C . LYS A 1 88 ? 13.341 8.518 -10.842 1.00 94.88 88 LYS A C 1
ATOM 715 O O . LYS A 1 88 ? 14.339 7.998 -11.345 1.00 94.88 88 LYS A O 1
ATOM 720 N N . TYR A 1 89 ? 13.228 9.804 -10.561 1.00 92.88 89 TYR A N 1
ATOM 721 C CA . TYR A 1 89 ? 14.193 10.809 -10.971 1.00 92.88 89 TYR A CA 1
ATOM 722 C C . TYR A 1 89 ? 14.986 11.347 -9.779 1.00 92.88 89 TYR A C 1
ATOM 724 O O . TYR A 1 89 ? 14.562 11.253 -8.626 1.00 92.88 89 TYR A O 1
ATOM 732 N N . THR A 1 90 ? 16.180 11.857 -10.056 1.00 87.06 90 THR A N 1
ATOM 733 C CA . THR A 1 90 ? 16.958 12.663 -9.112 1.00 87.06 90 THR A CA 1
ATOM 734 C C . THR A 1 90 ? 16.392 14.086 -9.049 1.00 87.06 90 THR A C 1
ATOM 736 O O . THR A 1 90 ? 15.607 14.492 -9.905 1.00 87.06 90 THR A O 1
ATOM 739 N N . SER A 1 91 ? 16.838 14.886 -8.078 1.00 81.62 91 SER A N 1
ATOM 740 C CA . SER A 1 91 ? 16.469 16.309 -7.976 1.00 81.62 91 SER A CA 1
ATOM 741 C C . SER A 1 91 ? 16.931 17.164 -9.165 1.00 81.62 91 SER A C 1
ATOM 743 O O . SER A 1 91 ? 16.444 18.275 -9.349 1.00 81.62 91 SER A O 1
ATOM 745 N N . ILE A 1 92 ? 17.858 16.660 -9.985 1.00 81.00 92 ILE A N 1
ATOM 746 C CA . ILE A 1 92 ? 18.316 17.317 -11.218 1.00 81.00 92 ILE A CA 1
ATOM 747 C C . ILE A 1 92 ? 17.624 16.771 -12.479 1.00 81.00 92 ILE A C 1
ATOM 749 O O . ILE A 1 92 ? 17.938 17.207 -13.581 1.00 81.00 92 ILE A O 1
ATOM 753 N N . GLY A 1 93 ? 16.660 15.854 -12.326 1.00 78.06 93 GLY A N 1
ATOM 754 C CA . GLY A 1 93 ? 15.831 15.327 -13.416 1.00 78.06 93 GLY A CA 1
ATOM 755 C C . GLY A 1 93 ? 16.386 14.089 -14.126 1.00 78.06 93 GLY A C 1
ATOM 756 O O . GLY A 1 93 ? 15.725 13.554 -15.015 1.00 78.06 93 GLY A O 1
ATOM 757 N N . ASP A 1 94 ? 17.554 13.589 -13.724 1.00 83.38 94 ASP A N 1
ATOM 758 C CA . ASP A 1 94 ? 18.120 12.364 -14.293 1.00 83.38 94 ASP A CA 1
ATOM 759 C C . ASP A 1 94 ? 17.368 11.127 -13.804 1.00 83.38 94 ASP A C 1
ATOM 761 O O . ASP A 1 94 ? 16.900 11.068 -12.665 1.00 83.38 94 ASP A O 1
ATOM 765 N N . THR A 1 95 ? 17.277 10.094 -14.644 1.00 85.56 95 THR A N 1
ATOM 766 C CA . THR A 1 95 ? 16.674 8.822 -14.223 1.00 85.56 95 THR A CA 1
ATOM 767 C C . THR A 1 95 ? 17.572 8.140 -13.193 1.00 85.56 95 THR A C 1
ATOM 769 O O . THR A 1 95 ? 18.679 7.712 -13.505 1.00 85.56 95 THR A O 1
ATOM 772 N N . ASN A 1 96 ? 17.069 8.005 -11.968 1.00 88.56 96 ASN A N 1
ATOM 773 C CA . ASN A 1 96 ? 17.763 7.354 -10.863 1.00 88.56 96 ASN A CA 1
ATOM 774 C C . ASN A 1 96 ? 17.550 5.832 -10.896 1.00 88.56 96 ASN A C 1
ATOM 776 O O . ASN A 1 96 ? 18.492 5.042 -10.861 1.00 88.56 96 ASN A O 1
ATOM 780 N N . THR A 1 97 ? 16.285 5.408 -10.981 1.00 92.88 97 THR A N 1
ATOM 781 C CA . THR A 1 97 ? 15.918 3.983 -10.990 1.00 92.88 97 THR A CA 1
ATOM 782 C C . THR A 1 97 ? 14.734 3.725 -11.907 1.00 92.88 97 THR A C 1
ATOM 784 O O . THR A 1 97 ? 13.848 4.572 -12.049 1.00 92.88 97 THR A O 1
ATOM 787 N N . ILE A 1 98 ? 14.711 2.535 -12.502 1.00 96.44 98 ILE A N 1
ATOM 788 C CA . ILE A 1 98 ? 13.596 2.032 -13.305 1.00 96.44 98 ILE A CA 1
ATOM 789 C C . ILE A 1 98 ? 13.111 0.733 -12.667 1.00 96.44 98 ILE A C 1
ATOM 791 O O . ILE A 1 98 ? 13.911 -0.105 -12.260 1.00 96.44 98 ILE A O 1
ATOM 795 N N . SER A 1 99 ? 11.800 0.547 -12.569 1.00 97.06 99 SER A N 1
ATOM 796 C CA . SER A 1 99 ? 11.199 -0.746 -12.246 1.00 97.06 99 SER A CA 1
ATOM 797 C C . SER A 1 99 ? 10.357 -1.236 -13.411 1.00 97.06 99 SER A C 1
ATOM 799 O O . SER A 1 99 ? 9.511 -0.486 -13.892 1.00 97.06 99 SER A O 1
ATOM 801 N N . LYS A 1 100 ? 10.547 -2.488 -13.831 1.00 98.31 100 LYS A N 1
ATOM 802 C CA . LYS A 1 100 ? 9.734 -3.135 -14.874 1.00 98.31 100 LYS A CA 1
ATOM 803 C C . LYS A 1 100 ? 8.860 -4.228 -14.283 1.00 98.31 100 LYS A C 1
ATOM 805 O O . LYS A 1 100 ? 9.300 -4.948 -13.388 1.00 98.31 100 LYS A O 1
ATOM 810 N N . TYR A 1 101 ? 7.642 -4.354 -14.793 1.00 97.88 101 TYR A N 1
ATOM 811 C CA . TYR A 1 101 ? 6.603 -5.228 -14.255 1.00 97.88 101 TYR A CA 1
ATOM 812 C C . TYR A 1 101 ? 6.111 -6.187 -15.340 1.00 97.88 101 TYR A C 1
ATOM 814 O O . TYR A 1 101 ? 5.802 -5.774 -16.457 1.00 97.88 101 TYR A O 1
ATOM 822 N N . TYR A 1 102 ? 6.035 -7.475 -15.010 1.00 98.12 102 TYR A N 1
ATOM 823 C CA . TYR 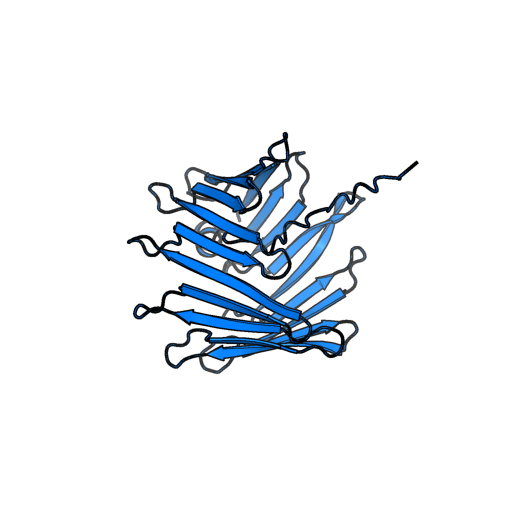A 1 102 ? 5.724 -8.537 -15.963 1.00 98.12 102 TYR A CA 1
ATOM 824 C C . TYR A 1 102 ? 4.563 -9.389 -15.463 1.00 98.12 102 TYR A C 1
ATOM 826 O O . TYR A 1 102 ? 4.559 -9.839 -14.314 1.00 98.12 102 TYR A O 1
ATOM 834 N N . TYR A 1 103 ? 3.610 -9.656 -16.352 1.00 95.56 103 TYR A N 1
ATOM 835 C CA . TYR A 1 103 ? 2.357 -10.328 -16.026 1.00 95.56 103 TYR A CA 1
ATOM 836 C C . TYR A 1 103 ? 2.215 -11.649 -16.782 1.00 95.56 103 TYR A C 1
ATOM 838 O O . TYR A 1 103 ? 2.708 -11.789 -17.901 1.00 95.56 103 TYR A O 1
ATOM 846 N N . ASN A 1 104 ? 1.535 -12.619 -16.175 1.00 95.81 104 ASN A N 1
ATOM 847 C CA . ASN A 1 104 ? 1.139 -13.850 -16.858 1.00 95.81 104 ASN A CA 1
ATOM 848 C C . ASN A 1 104 ? -0.164 -13.664 -17.663 1.00 95.81 104 ASN A C 1
ATOM 850 O O . ASN A 1 104 ? -0.809 -12.617 -17.614 1.00 95.81 104 ASN A O 1
ATOM 854 N N . SER A 1 105 ? -0.596 -14.714 -18.367 1.00 95.88 105 SER A N 1
ATOM 855 C CA . SER A 1 105 ? -1.846 -14.723 -19.147 1.00 95.88 105 SER A CA 1
ATOM 856 C C . SER A 1 105 ? -3.123 -14.598 -18.305 1.00 95.88 105 SER A C 1
ATOM 858 O O . SER A 1 105 ? -4.180 -14.288 -18.848 1.00 95.88 105 SER A O 1
ATOM 860 N N . LYS A 1 106 ? -3.040 -14.807 -16.984 1.00 95.81 106 LYS A N 1
ATOM 861 C CA . LYS A 1 106 ? -4.123 -14.556 -16.020 1.00 95.81 106 LYS A CA 1
ATOM 862 C C . LYS A 1 106 ? -4.085 -13.128 -15.454 1.00 95.81 106 LYS A C 1
ATOM 864 O O . LYS A 1 106 ? -4.795 -12.847 -14.494 1.00 95.81 106 LYS A O 1
ATOM 869 N N . ASN A 1 107 ? -3.273 -12.230 -16.023 1.00 94.38 107 ASN A N 1
ATOM 870 C CA . ASN A 1 107 ? -3.092 -10.843 -15.579 1.00 94.38 107 ASN A CA 1
ATOM 871 C C . ASN A 1 107 ? -2.499 -10.683 -14.166 1.00 94.38 107 ASN A C 1
ATOM 873 O O . ASN A 1 107 ? -2.643 -9.626 -13.551 1.00 94.38 107 ASN A O 1
ATOM 877 N N . GLN A 1 108 ? -1.797 -11.698 -13.659 1.00 93.25 108 GLN A N 1
ATOM 878 C CA . GLN A 1 108 ? -1.130 -11.661 -12.354 1.00 93.25 108 GLN A CA 1
ATOM 879 C C . GLN A 1 108 ? 0.330 -11.224 -12.514 1.00 93.25 108 GLN A C 1
ATOM 881 O O . GLN A 1 108 ? 1.004 -11.665 -13.446 1.00 93.25 108 GLN A O 1
ATOM 886 N N . LEU A 1 109 ? 0.822 -10.367 -11.614 1.00 95.31 109 LEU A N 1
ATOM 887 C CA . LEU A 1 109 ? 2.209 -9.888 -11.609 1.00 95.31 109 LEU A CA 1
ATOM 888 C C . LEU A 1 109 ? 3.154 -11.025 -11.205 1.00 95.31 109 LEU A C 1
ATOM 890 O O . LEU A 1 109 ? 3.255 -11.355 -10.036 1.00 95.31 109 LEU A O 1
ATOM 894 N N . ILE A 1 110 ? 3.895 -11.596 -12.146 1.00 97.00 110 ILE A N 1
ATOM 895 C CA . ILE A 1 110 ? 4.796 -12.726 -11.862 1.00 97.00 110 ILE A CA 1
ATOM 896 C C . ILE A 1 110 ? 6.231 -12.295 -11.577 1.00 97.00 110 ILE A C 1
ATOM 898 O O . ILE A 1 110 ? 6.975 -13.023 -10.921 1.00 97.00 110 ILE A O 1
ATOM 902 N N . LYS A 1 111 ? 6.638 -11.120 -12.067 1.00 97.62 111 LYS A N 1
ATOM 903 C CA . LYS A 1 111 ? 8.006 -10.628 -11.909 1.00 97.62 111 LYS A CA 1
ATOM 904 C C . LYS A 1 111 ? 8.050 -9.106 -11.870 1.00 97.62 111 LYS A C 1
ATOM 906 O O . LYS A 1 111 ? 7.361 -8.439 -12.641 1.00 97.62 111 LYS A O 1
ATOM 911 N N . LYS A 1 112 ? 8.924 -8.570 -11.022 1.00 97.75 112 LYS A N 1
ATOM 912 C CA . LYS A 1 112 ? 9.362 -7.176 -11.031 1.00 97.75 112 LYS A CA 1
ATOM 913 C C . LYS A 1 112 ? 10.886 -7.115 -11.065 1.00 97.75 112 LYS A C 1
ATOM 915 O O . LYS A 1 112 ? 11.544 -7.782 -10.273 1.00 97.75 112 LYS A O 1
ATOM 920 N N . GLU A 1 113 ? 11.439 -6.306 -11.954 1.00 97.31 113 GLU A N 1
ATOM 921 C CA . GLU A 1 113 ? 12.880 -6.046 -12.036 1.00 97.31 113 GLU A CA 1
ATOM 922 C C . GLU A 1 113 ? 13.172 -4.630 -11.563 1.00 97.31 113 GLU A C 1
ATOM 924 O O . GLU A 1 113 ? 12.469 -3.694 -11.945 1.00 97.31 113 GLU A O 1
ATOM 929 N N . TYR A 1 114 ? 14.211 -4.483 -10.749 1.00 94.69 114 TYR A N 1
ATOM 930 C CA . TYR A 1 114 ? 14.755 -3.202 -10.324 1.00 94.69 114 TYR A CA 1
ATOM 931 C C . TYR A 1 114 ? 16.026 -2.940 -11.115 1.00 94.69 114 TYR A C 1
ATOM 933 O O . TYR A 1 114 ? 16.950 -3.749 -11.086 1.00 94.69 114 TYR A O 1
ATOM 941 N N . ILE A 1 115 ? 16.056 -1.821 -11.829 1.00 95.12 115 ILE A N 1
ATOM 942 C CA . ILE A 1 115 ? 17.145 -1.437 -12.716 1.00 95.12 115 ILE A CA 1
ATOM 943 C C . ILE A 1 115 ? 17.763 -0.148 -12.185 1.00 95.12 115 ILE A C 1
ATOM 945 O O . ILE A 1 115 ? 17.068 0.850 -11.963 1.00 95.12 115 ILE A O 1
ATOM 949 N N . SER A 1 116 ? 19.076 -0.169 -11.994 1.00 91.19 116 SER A N 1
ATOM 950 C CA . SER A 1 116 ? 19.877 0.991 -11.609 1.00 91.19 116 SER A CA 1
ATOM 951 C C . SER A 1 116 ? 21.134 1.011 -12.465 1.00 91.19 116 SER A C 1
ATOM 953 O O . SER A 1 116 ? 21.700 -0.041 -12.744 1.00 91.19 116 SER A O 1
ATOM 955 N N . LEU A 1 117 ? 21.526 2.196 -12.939 1.00 88.31 117 LEU A N 1
ATOM 956 C CA . LEU A 1 117 ? 22.687 2.369 -13.825 1.00 88.31 117 LEU A CA 1
ATOM 957 C C . LEU A 1 117 ? 22.655 1.468 -15.082 1.00 88.31 117 LEU A C 1
ATOM 959 O O . LEU A 1 117 ? 23.693 1.087 -15.607 1.00 88.31 117 LEU A O 1
ATOM 963 N N . GLY A 1 118 ? 21.456 1.141 -15.577 1.00 88.81 118 GLY A N 1
ATOM 964 C CA . GLY A 1 118 ? 21.255 0.317 -16.775 1.00 88.81 118 GLY A CA 1
ATOM 965 C C . GLY A 1 118 ? 21.248 -1.198 -16.540 1.00 88.81 118 GLY A C 1
ATOM 966 O O . GLY A 1 118 ? 20.923 -1.939 -17.464 1.00 88.81 118 GLY A O 1
ATOM 967 N N . GLU A 1 119 ? 21.517 -1.661 -15.319 1.00 93.00 119 GLU A N 1
ATOM 968 C CA . GLU A 1 119 ? 21.608 -3.084 -14.982 1.00 93.00 119 GLU A CA 1
ATOM 969 C C . GLU A 1 119 ? 20.529 -3.509 -13.981 1.00 93.00 119 GLU A C 1
ATOM 971 O O . GLU A 1 119 ? 20.067 -2.712 -13.160 1.00 93.00 119 GLU A O 1
ATOM 976 N N . VAL A 1 120 ? 20.113 -4.778 -14.044 1.00 95.31 120 VAL A N 1
ATOM 977 C CA . VAL A 1 120 ? 19.152 -5.350 -13.090 1.00 95.31 120 VAL A CA 1
ATOM 978 C C . VAL A 1 120 ? 19.860 -5.586 -11.755 1.00 95.31 120 VAL A C 1
ATOM 980 O O . VAL A 1 120 ? 20.639 -6.521 -11.616 1.00 95.31 120 VAL A O 1
ATOM 983 N N . SER A 1 121 ? 19.559 -4.763 -10.753 1.00 94.00 121 SER A N 1
ATOM 984 C CA . SER A 1 121 ? 20.156 -4.845 -9.414 1.00 94.00 121 SER A CA 1
ATOM 985 C C . SER A 1 121 ? 19.417 -5.806 -8.478 1.00 94.00 121 SER A C 1
ATOM 987 O O . SER A 1 121 ? 19.993 -6.336 -7.520 1.00 94.00 121 SER A O 1
ATOM 989 N N . ALA A 1 122 ? 18.129 -6.040 -8.738 1.00 94.25 122 ALA A N 1
ATOM 990 C CA . ALA A 1 122 ? 17.319 -7.012 -8.020 1.00 94.25 122 ALA A CA 1
ATOM 991 C C . ALA A 1 122 ? 16.123 -7.478 -8.858 1.00 94.25 122 ALA A C 1
ATOM 993 O O . ALA A 1 122 ? 15.598 -6.750 -9.699 1.00 94.25 122 ALA A O 1
ATOM 994 N N . THR A 1 123 ? 15.645 -8.686 -8.575 1.00 96.06 123 THR A N 1
ATOM 995 C CA . THR A 1 123 ? 14.417 -9.247 -9.153 1.00 96.06 123 THR A CA 1
ATOM 996 C C . THR A 1 123 ? 13.509 -9.744 -8.040 1.00 96.06 123 THR A C 1
ATOM 998 O O . THR A 1 123 ? 13.977 -10.379 -7.101 1.00 96.06 123 THR A O 1
ATOM 1001 N N . LEU A 1 124 ? 12.214 -9.473 -8.152 1.00 96.19 124 LEU A N 1
ATOM 1002 C CA . LEU A 1 124 ? 11.161 -9.981 -7.282 1.00 96.19 124 LEU A CA 1
ATOM 1003 C C . LEU A 1 124 ? 10.245 -10.899 -8.095 1.00 96.19 124 LEU A C 1
ATOM 1005 O O . LEU A 1 124 ? 9.724 -10.478 -9.124 1.00 96.19 124 LEU A O 1
ATOM 1009 N N . ILE A 1 125 ? 10.062 -12.137 -7.644 1.00 97.50 125 ILE A N 1
ATOM 1010 C CA . ILE A 1 125 ? 9.234 -13.164 -8.295 1.00 97.50 125 ILE A CA 1
ATOM 1011 C C . ILE A 1 125 ? 8.068 -13.520 -7.378 1.00 97.50 125 ILE A C 1
ATOM 1013 O O . ILE A 1 125 ? 8.258 -13.605 -6.163 1.00 97.50 125 ILE A O 1
ATOM 1017 N N . PHE A 1 126 ? 6.891 -13.737 -7.961 1.00 95.44 126 PHE A N 1
ATOM 1018 C CA . PHE A 1 126 ? 5.669 -14.079 -7.237 1.00 95.44 126 PHE A CA 1
ATOM 1019 C C . PHE A 1 126 ? 5.138 -15.449 -7.650 1.00 95.44 126 PHE A C 1
ATOM 1021 O O . PHE A 1 126 ? 5.026 -15.742 -8.841 1.00 95.44 126 PHE A O 1
ATOM 1028 N N . ASP A 1 127 ? 4.745 -16.237 -6.653 1.00 97.06 127 ASP A N 1
ATOM 1029 C CA . ASP A 1 127 ? 4.069 -17.519 -6.837 1.00 97.06 127 ASP A CA 1
ATOM 1030 C C . ASP A 1 127 ? 2.623 -17.429 -6.360 1.00 97.06 127 ASP A C 1
ATOM 1032 O O . ASP A 1 127 ? 2.320 -16.725 -5.391 1.00 97.06 127 ASP A O 1
ATOM 1036 N N . TYR A 1 128 ? 1.747 -18.198 -7.002 1.00 95.00 128 TYR A N 1
ATOM 1037 C CA . TYR A 1 128 ? 0.307 -18.166 -6.771 1.00 95.00 128 TYR A CA 1
ATOM 1038 C C . TYR A 1 128 ? -0.258 -19.563 -6.505 1.00 95.00 128 TYR A C 1
ATOM 1040 O O . TYR A 1 128 ? 0.242 -20.544 -7.052 1.00 95.00 128 TYR A O 1
ATOM 1048 N N . ASP A 1 129 ? -1.312 -19.645 -5.694 1.00 95.50 129 ASP A N 1
ATOM 1049 C CA . ASP A 1 129 ? -2.147 -20.845 -5.603 1.00 95.50 129 ASP A CA 1
ATOM 1050 C C . ASP A 1 129 ? -3.151 -20.939 -6.772 1.00 95.50 129 ASP A C 1
ATOM 1052 O O . ASP A 1 129 ? -3.280 -20.032 -7.601 1.00 95.50 129 ASP A O 1
ATOM 1056 N N . ASP A 1 130 ? -3.903 -22.041 -6.825 1.00 95.75 130 ASP A N 1
ATOM 1057 C CA . ASP A 1 130 ? -4.905 -22.291 -7.872 1.00 95.75 130 ASP A CA 1
ATOM 1058 C C . ASP A 1 130 ? -6.078 -21.301 -7.849 1.00 95.75 130 ASP A C 1
ATOM 1060 O O . ASP A 1 130 ? -6.735 -21.090 -8.872 1.00 95.75 130 ASP A O 1
ATOM 1064 N N . LYS A 1 131 ? -6.334 -20.672 -6.697 1.00 95.38 131 LYS A N 1
ATOM 1065 C CA . LYS A 1 131 ? -7.357 -19.632 -6.528 1.00 95.38 131 LYS A CA 1
ATOM 1066 C C . LYS A 1 131 ? -6.841 -18.250 -6.945 1.00 95.38 131 LYS A C 1
ATOM 1068 O O . LYS A 1 131 ? -7.622 -17.306 -7.022 1.00 95.38 131 LYS A O 1
ATOM 1073 N N . GLY A 1 132 ? -5.550 -18.142 -7.254 1.00 93.38 132 GLY A N 1
ATOM 1074 C CA . GLY A 1 132 ? -4.887 -16.922 -7.684 1.00 93.38 132 GLY A CA 1
ATOM 1075 C C . GLY A 1 132 ? -4.372 -16.045 -6.544 1.00 93.38 132 GLY A C 1
ATOM 1076 O O . GLY A 1 132 ? -3.999 -14.902 -6.807 1.00 93.38 132 GLY A O 1
ATOM 1077 N N . ASN A 1 133 ? -4.318 -16.555 -5.311 1.00 92.69 133 ASN A N 1
ATOM 1078 C CA . ASN A 1 133 ? -3.716 -15.854 -4.182 1.00 92.69 133 ASN A CA 1
ATOM 1079 C C . ASN A 1 133 ? -2.191 -15.953 -4.250 1.00 92.69 133 ASN A C 1
ATOM 1081 O O . ASN A 1 133 ? -1.654 -17.026 -4.522 1.00 92.69 133 ASN A O 1
ATOM 1085 N N . THR A 1 134 ? -1.482 -14.861 -3.966 1.00 95.12 134 THR A N 1
ATOM 1086 C CA . THR A 1 134 ? -0.018 -14.883 -3.862 1.00 95.12 134 THR A CA 1
ATOM 1087 C C . THR A 1 134 ? 0.390 -15.726 -2.659 1.00 95.12 134 THR A C 1
ATOM 1089 O O . THR A 1 134 ? 0.078 -15.360 -1.538 1.00 95.12 134 THR A O 1
ATOM 1092 N N . ILE A 1 135 ? 1.124 -16.818 -2.850 1.00 96.38 135 ILE A N 1
ATOM 1093 C CA . ILE A 1 135 ? 1.611 -17.671 -1.750 1.00 96.38 135 ILE A CA 1
ATOM 1094 C C . ILE A 1 135 ? 3.057 -17.361 -1.361 1.00 96.38 135 ILE A C 1
ATOM 1096 O O . ILE A 1 135 ? 3.487 -17.661 -0.244 1.00 96.38 135 ILE A O 1
ATOM 1100 N N . SER A 1 136 ? 3.812 -16.743 -2.270 1.00 96.31 136 SER A N 1
ATOM 1101 C CA . SER A 1 136 ? 5.230 -16.454 -2.087 1.00 96.31 136 SER A CA 1
ATOM 1102 C C . SER A 1 136 ? 5.648 -15.221 -2.891 1.00 96.31 136 SER A C 1
ATOM 1104 O O . SER A 1 136 ? 5.164 -14.996 -4.000 1.00 96.31 136 SER A O 1
ATOM 1106 N N . ALA A 1 137 ? 6.542 -14.420 -2.314 1.00 96.31 137 ALA A N 1
ATOM 1107 C CA . ALA A 1 137 ? 7.251 -13.349 -3.000 1.00 96.31 137 ALA A CA 1
ATOM 1108 C C . ALA A 1 137 ? 8.741 -13.432 -2.644 1.00 96.31 137 ALA A C 1
ATOM 1110 O O . ALA A 1 137 ? 9.116 -13.288 -1.477 1.00 96.31 137 ALA A O 1
ATOM 1111 N N . LYS A 1 138 ? 9.593 -13.685 -3.640 1.00 96.00 138 LYS A N 1
ATOM 1112 C CA . LYS A 1 138 ? 11.036 -13.883 -3.465 1.00 96.00 138 LYS A CA 1
ATOM 1113 C C . LYS A 1 138 ? 11.817 -12.777 -4.156 1.00 96.00 138 LYS A C 1
ATOM 1115 O O . LYS A 1 138 ? 11.752 -12.656 -5.376 1.00 96.00 138 LYS A O 1
ATOM 1120 N N . GLN A 1 139 ? 12.594 -12.021 -3.387 1.00 95.00 139 GLN A N 1
ATOM 1121 C CA . GLN A 1 139 ? 13.544 -11.051 -3.917 1.00 95.00 139 GLN A CA 1
ATOM 1122 C C . GLN A 1 139 ? 14.948 -11.648 -3.958 1.00 95.00 139 GLN A C 1
ATOM 1124 O O . GLN A 1 139 ? 15.455 -12.119 -2.939 1.00 95.00 139 GLN A O 1
ATOM 1129 N N . THR A 1 140 ? 15.585 -11.578 -5.120 1.00 94.19 140 THR A N 1
ATOM 1130 C CA . THR A 1 140 ? 16.995 -11.912 -5.320 1.00 94.19 140 THR A CA 1
ATOM 1131 C C . THR A 1 140 ? 17.783 -10.687 -5.746 1.00 94.19 140 THR A C 1
ATOM 1133 O O . THR A 1 140 ? 17.355 -9.966 -6.647 1.00 94.19 140 THR A O 1
ATOM 1136 N N . SER A 1 141 ? 18.931 -10.466 -5.114 1.00 90.44 141 SER A N 1
ATOM 1137 C CA . SER A 1 141 ? 19.892 -9.421 -5.466 1.00 90.44 141 SER A CA 1
ATOM 1138 C C . SER A 1 141 ? 21.306 -9.959 -5.268 1.00 90.44 141 SER A C 1
ATOM 1140 O O . SER A 1 141 ? 21.539 -10.775 -4.381 1.00 90.44 141 SER A O 1
ATOM 1142 N N . GLU A 1 142 ? 22.249 -9.516 -6.095 1.00 82.81 142 GLU A N 1
ATOM 1143 C CA . GLU A 1 142 ? 23.664 -9.870 -5.924 1.00 82.81 142 GLU A CA 1
ATOM 1144 C C . GLU A 1 142 ? 24.337 -9.033 -4.829 1.00 82.81 142 GLU A C 1
ATOM 1146 O O . GLU A 1 142 ? 25.265 -9.493 -4.169 1.00 82.81 142 GLU A O 1
ATOM 1151 N N . LEU A 1 143 ? 23.846 -7.808 -4.614 1.00 79.56 143 LEU A N 1
ATOM 1152 C CA . LEU A 1 143 ? 24.423 -6.845 -3.673 1.00 79.56 143 LEU A CA 1
ATOM 1153 C C . LEU A 1 143 ? 23.711 -6.839 -2.317 1.00 79.56 143 LEU A C 1
ATOM 1155 O O . LEU A 1 143 ? 24.298 -6.454 -1.307 1.00 79.56 143 LEU A O 1
ATOM 1159 N N . MET A 1 144 ? 22.437 -7.230 -2.287 1.00 74.94 144 MET A N 1
ATOM 1160 C CA . MET A 1 144 ? 21.611 -7.248 -1.081 1.00 74.94 144 MET A CA 1
ATOM 1161 C C . MET A 1 144 ? 21.223 -8.677 -0.702 1.00 74.94 144 MET A C 1
ATOM 1163 O O . MET A 1 144 ? 21.119 -9.551 -1.557 1.00 74.94 144 MET A O 1
ATOM 1167 N N . GLY A 1 145 ? 20.961 -8.911 0.588 1.00 81.12 145 GLY A N 1
ATOM 1168 C CA . GLY A 1 145 ? 20.405 -10.185 1.044 1.00 81.12 145 GLY A CA 1
ATOM 1169 C C . GLY A 1 145 ? 19.090 -10.518 0.327 1.00 81.12 145 GLY A C 1
ATOM 1170 O O . GLY A 1 145 ? 18.284 -9.636 0.021 1.00 81.12 145 GLY A O 1
ATOM 1171 N N . ASN A 1 146 ? 18.878 -11.805 0.066 1.00 92.44 146 ASN A N 1
ATOM 1172 C CA . ASN A 1 146 ? 17.670 -12.314 -0.564 1.00 92.44 146 ASN A CA 1
ATOM 1173 C C . ASN A 1 146 ? 16.540 -12.366 0.460 1.00 92.44 146 ASN A C 1
ATOM 1175 O O . ASN A 1 146 ? 16.711 -12.931 1.543 1.00 92.44 146 ASN A O 1
ATOM 1179 N N . ASN A 1 147 ? 15.375 -11.851 0.079 1.00 93.06 147 ASN A N 1
ATOM 1180 C CA . ASN A 1 147 ? 14.188 -11.827 0.926 1.00 93.06 147 ASN A CA 1
ATOM 1181 C C . ASN A 1 147 ? 13.149 -12.826 0.422 1.00 93.06 147 ASN A C 1
ATOM 1183 O O . ASN A 1 147 ? 12.994 -13.032 -0.782 1.00 93.06 147 ASN A O 1
ATOM 1187 N N . LEU A 1 148 ? 12.411 -13.423 1.349 1.00 95.38 148 LEU A N 1
ATOM 1188 C CA . LEU A 1 148 ? 11.273 -14.283 1.067 1.00 95.38 148 LEU A CA 1
ATOM 1189 C C . LEU A 1 148 ? 10.127 -13.920 2.002 1.00 95.38 148 LEU A C 1
ATOM 1191 O O . LEU A 1 148 ? 10.267 -14.029 3.223 1.00 95.38 148 LEU A O 1
ATOM 1195 N N . THR A 1 149 ? 8.989 -13.581 1.407 1.00 96.31 149 THR A N 1
ATOM 1196 C CA . THR A 1 149 ? 7.706 -13.468 2.099 1.00 96.31 149 THR A CA 1
ATOM 1197 C C . THR A 1 149 ? 6.830 -14.648 1.715 1.00 96.31 149 THR A C 1
ATOM 1199 O O . THR A 1 149 ? 6.670 -14.942 0.530 1.00 96.31 149 THR A O 1
ATOM 1202 N N . LYS A 1 150 ? 6.257 -15.324 2.708 1.00 97.81 150 LYS A N 1
ATOM 1203 C CA . LYS A 1 150 ? 5.229 -16.351 2.517 1.00 97.81 150 LYS A CA 1
ATOM 1204 C C . LYS A 1 150 ? 3.902 -15.854 3.056 1.00 97.81 150 LYS A C 1
ATOM 1206 O O . LYS A 1 150 ? 3.872 -15.245 4.122 1.00 97.81 150 LYS A O 1
ATOM 1211 N N . TYR A 1 151 ? 2.831 -16.173 2.348 1.00 96.31 151 TYR A N 1
ATOM 1212 C CA . TYR A 1 151 ? 1.478 -15.739 2.673 1.00 96.31 151 TYR A CA 1
ATOM 1213 C C . TYR A 1 151 ? 0.610 -16.949 2.998 1.00 96.31 151 TYR A C 1
ATOM 1215 O O . TYR A 1 151 ? 0.753 -18.012 2.386 1.00 96.31 151 TYR A O 1
ATOM 1223 N N . ARG A 1 152 ? -0.295 -16.800 3.964 1.00 98.00 152 ARG A N 1
ATOM 1224 C CA . ARG A 1 152 ? -1.268 -17.837 4.312 1.00 98.00 152 ARG A CA 1
ATOM 1225 C C . ARG A 1 152 ? -2.658 -17.260 4.412 1.00 98.00 152 ARG A C 1
ATOM 1227 O O . ARG A 1 152 ? -2.857 -16.184 4.974 1.00 98.00 152 ARG A O 1
ATOM 1234 N N . TYR A 1 153 ? -3.605 -18.049 3.934 1.00 94.94 153 TYR A N 1
ATOM 1235 C CA . TYR A 1 153 ? -5.000 -17.677 3.836 1.00 94.94 153 TYR A CA 1
ATOM 1236 C C . TYR A 1 153 ? -5.862 -18.625 4.665 1.00 94.94 153 TYR A C 1
ATOM 1238 O O . TYR A 1 153 ? -5.483 -19.779 4.887 1.00 94.94 153 TYR A O 1
ATOM 1246 N N . ASP A 1 154 ? -6.999 -18.134 5.142 1.00 95.88 154 ASP A N 1
ATOM 1247 C CA . ASP A 1 154 ? -8.032 -18.985 5.724 1.00 95.88 154 ASP A CA 1
ATOM 1248 C C . ASP A 1 154 ? -8.873 -19.690 4.639 1.00 95.88 154 ASP A C 1
ATOM 1250 O O . ASP A 1 154 ? -8.617 -19.587 3.435 1.00 95.88 154 ASP A O 1
ATOM 1254 N N . ASN A 1 155 ? -9.892 -20.436 5.068 1.00 95.69 155 ASN A N 1
ATOM 1255 C CA . ASN A 1 155 ? -10.770 -21.177 4.159 1.00 95.69 155 ASN A CA 1
ATOM 1256 C C . ASN A 1 155 ? -11.651 -20.264 3.287 1.00 95.69 155 ASN A C 1
ATOM 1258 O O . ASN A 1 155 ? -12.128 -20.709 2.241 1.00 95.69 155 ASN A O 1
ATOM 1262 N N . GLU A 1 156 ? -11.845 -19.007 3.688 1.00 94.69 156 GLU A N 1
ATOM 1263 C CA . GLU A 1 156 ? -12.593 -17.990 2.944 1.00 94.69 156 GLU A CA 1
ATOM 1264 C C . GLU A 1 156 ? -11.685 -17.148 2.025 1.00 94.69 156 GLU A C 1
ATOM 1266 O O . GLU A 1 156 ? -12.163 -16.242 1.343 1.00 94.69 156 GLU A O 1
ATOM 1271 N N . ASN A 1 157 ? -10.397 -17.503 1.935 1.00 93.81 157 ASN A N 1
ATOM 1272 C CA . ASN A 1 157 ? -9.342 -16.823 1.180 1.00 93.81 157 A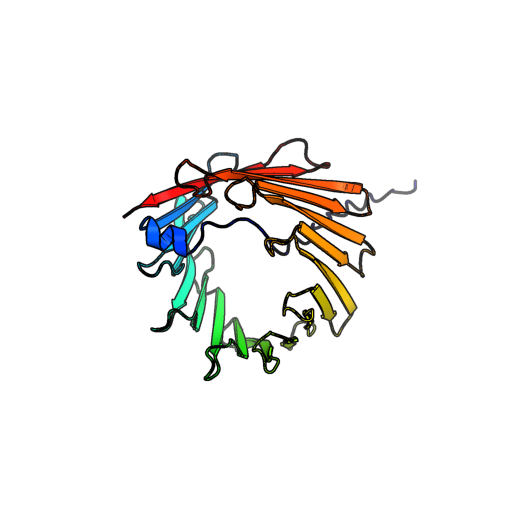SN A CA 1
ATOM 1273 C C . ASN A 1 157 ? -8.952 -15.433 1.717 1.00 93.81 157 ASN A C 1
ATOM 1275 O O . ASN A 1 157 ? -8.427 -14.615 0.959 1.00 93.81 157 ASN A O 1
ATOM 1279 N N . PHE A 1 158 ? -9.147 -15.147 3.006 1.00 92.94 158 PHE A N 1
ATOM 1280 C CA . PHE A 1 158 ? -8.574 -13.947 3.624 1.00 92.94 158 PHE A CA 1
ATOM 1281 C C . PHE A 1 158 ? -7.134 -14.189 4.056 1.00 92.94 158 PHE A C 1
ATOM 1283 O O . PHE A 1 158 ? -6.810 -15.239 4.606 1.00 92.94 158 PHE A O 1
ATOM 1290 N N . LEU A 1 159 ? -6.259 -13.208 3.814 1.00 95.38 159 LEU A N 1
ATOM 1291 C CA . LEU A 1 159 ? -4.864 -13.249 4.249 1.00 95.38 159 LEU A CA 1
ATOM 1292 C C . LEU A 1 159 ? -4.804 -13.173 5.778 1.00 95.38 159 LEU A C 1
ATOM 1294 O O . LEU A 1 159 ? -5.112 -12.143 6.362 1.00 95.38 159 LEU A O 1
ATOM 1298 N N . ILE A 1 160 ? -4.354 -14.233 6.438 1.00 97.50 160 ILE A N 1
ATOM 1299 C CA . ILE A 1 160 ? -4.295 -14.292 7.908 1.00 97.50 160 ILE A CA 1
ATOM 1300 C C . ILE A 1 160 ? -2.874 -14.205 8.458 1.00 97.50 160 ILE A C 1
ATOM 1302 O O . ILE A 1 160 ? -2.690 -13.871 9.632 1.00 97.50 160 ILE A O 1
ATOM 1306 N N . GLU A 1 161 ? -1.863 -14.502 7.638 1.00 98.19 161 GLU A N 1
ATOM 1307 C CA . GLU A 1 161 ? -0.467 -14.494 8.070 1.00 98.19 161 GLU A CA 1
ATOM 1308 C C . GLU A 1 161 ? 0.503 -14.159 6.930 1.00 98.19 161 GLU A C 1
ATOM 1310 O O . GLU A 1 161 ? 0.358 -14.649 5.809 1.00 98.19 161 GLU A O 1
ATOM 1315 N N . GLU A 1 162 ? 1.525 -13.367 7.259 1.00 97.94 162 GLU A N 1
ATOM 1316 C CA . GLU A 1 162 ? 2.741 -13.195 6.465 1.00 97.94 162 GLU A CA 1
ATOM 1317 C C . GLU A 1 162 ? 3.960 -13.585 7.299 1.00 97.94 162 GLU A C 1
ATOM 1319 O O . GLU A 1 162 ? 4.123 -13.113 8.425 1.00 97.94 162 GLU A O 1
ATOM 1324 N N . ASP A 1 163 ? 4.850 -14.388 6.727 1.00 97.38 163 ASP A N 1
ATOM 1325 C CA . ASP A 1 163 ? 6.160 -14.697 7.296 1.00 97.38 163 ASP A CA 1
ATOM 1326 C C . ASP A 1 163 ? 7.247 -14.125 6.386 1.00 97.38 163 ASP A C 1
ATOM 1328 O O . ASP A 1 163 ? 7.387 -14.555 5.238 1.00 97.38 163 ASP A O 1
ATOM 1332 N N . LYS A 1 164 ? 8.033 -13.175 6.903 1.00 96.00 164 LYS A N 1
ATOM 1333 C CA . LYS A 1 164 ? 9.147 -12.543 6.190 1.00 96.00 164 LYS A CA 1
ATOM 1334 C C . LYS A 1 164 ? 10.478 -13.042 6.715 1.00 96.00 164 LYS A C 1
ATOM 1336 O O . LYS A 1 164 ? 10.712 -13.129 7.926 1.00 96.00 164 LYS A O 1
ATOM 1341 N N . SER A 1 165 ? 11.365 -13.357 5.788 1.00 94.62 165 SER A N 1
ATOM 1342 C CA . SER A 1 165 ? 12.697 -13.853 6.087 1.00 94.62 165 SER A CA 1
ATOM 1343 C C . SER A 1 165 ? 13.723 -13.316 5.108 1.00 94.62 165 SER A C 1
ATOM 1345 O O . SER A 1 165 ? 13.410 -13.030 3.954 1.00 94.62 165 SER A O 1
ATOM 1347 N N . ASN A 1 166 ? 14.956 -13.254 5.580 1.00 92.44 166 ASN A N 1
ATOM 1348 C CA . ASN A 1 166 ? 16.127 -12.878 4.822 1.00 92.44 166 ASN A CA 1
ATOM 1349 C C . ASN A 1 166 ? 17.189 -13.970 4.972 1.00 92.44 166 ASN A C 1
ATOM 1351 O O . ASN A 1 166 ? 17.353 -14.558 6.042 1.00 92.44 166 ASN A O 1
ATOM 1355 N N . ASN A 1 167 ? 17.908 -14.271 3.897 1.00 89.94 167 ASN A N 1
ATOM 1356 C CA . ASN A 1 167 ? 18.910 -15.339 3.899 1.00 89.94 167 ASN A CA 1
ATOM 1357 C C . ASN A 1 167 ? 20.120 -15.064 4.813 1.00 89.94 167 ASN A C 1
ATOM 1359 O O . ASN A 1 167 ? 20.803 -16.011 5.190 1.00 89.94 167 ASN A O 1
ATOM 1363 N N . THR A 1 168 ? 20.375 -13.809 5.179 1.00 86.44 168 THR A N 1
ATOM 1364 C CA . THR A 1 168 ? 21.485 -13.403 6.049 1.00 86.44 168 THR A CA 1
ATOM 1365 C C . THR A 1 168 ? 21.103 -13.452 7.528 1.00 86.44 168 THR A C 1
ATOM 1367 O O . THR A 1 168 ? 21.892 -13.919 8.344 1.00 86.44 168 THR A O 1
ATOM 1370 N N . ILE A 1 169 ? 19.903 -12.982 7.891 1.00 85.62 169 ILE A N 1
ATOM 1371 C CA . ILE A 1 169 ? 19.484 -12.844 9.304 1.00 85.62 169 ILE A CA 1
ATOM 1372 C C . ILE A 1 169 ? 18.375 -13.815 9.738 1.00 85.62 169 ILE A C 1
ATOM 1374 O O . ILE A 1 169 ? 18.024 -13.876 10.916 1.00 85.62 169 ILE A O 1
ATOM 1378 N N . GLY A 1 170 ? 17.831 -14.611 8.817 1.00 91.69 170 GLY A N 1
ATOM 1379 C CA . GLY A 1 170 ? 16.760 -15.561 9.096 1.00 91.69 170 GLY A CA 1
ATOM 1380 C C . GLY A 1 170 ? 15.393 -14.884 9.161 1.00 91.69 170 GLY A C 1
ATOM 1381 O O . GLY A 1 170 ? 14.978 -14.221 8.217 1.00 91.69 170 GLY A O 1
ATOM 1382 N N . LYS A 1 171 ? 14.637 -15.097 10.242 1.00 94.12 171 LYS A N 1
ATOM 1383 C CA . LYS A 1 171 ? 13.280 -14.540 10.383 1.00 94.12 171 LYS A CA 1
ATOM 1384 C C . LYS A 1 171 ? 13.342 -13.045 10.689 1.00 94.12 171 LYS A C 1
ATOM 1386 O O . LYS A 1 171 ? 13.988 -12.650 11.654 1.00 94.12 171 LYS A O 1
ATOM 1391 N N . GLU A 1 172 ? 12.606 -12.244 9.929 1.00 94.19 172 GLU A N 1
ATOM 1392 C CA . GLU A 1 172 ? 12.541 -10.790 10.114 1.00 94.19 172 GLU A CA 1
ATOM 1393 C C . GLU A 1 172 ? 11.253 -10.392 10.823 1.00 94.19 172 GLU A C 1
ATOM 1395 O O . GLU A 1 172 ? 11.277 -9.814 11.915 1.00 94.19 172 GLU A O 1
ATOM 1400 N N . GLU A 1 173 ? 10.123 -10.786 10.236 1.00 95.62 173 GLU A N 1
ATOM 1401 C CA . GLU A 1 173 ? 8.796 -10.416 10.700 1.00 95.62 173 GLU A CA 1
ATOM 1402 C C . GLU A 1 173 ? 7.819 -11.582 10.570 1.00 95.62 173 GLU A C 1
ATOM 1404 O O . GLU A 1 173 ? 7.879 -12.365 9.623 1.00 95.62 173 GLU A O 1
ATOM 1409 N N . ARG A 1 174 ? 6.875 -11.648 11.505 1.00 97.19 174 ARG A N 1
ATOM 1410 C CA . ARG A 1 174 ? 5.613 -12.367 11.331 1.00 97.19 174 ARG A CA 1
ATOM 1411 C C . ARG A 1 174 ? 4.469 -11.392 11.511 1.00 97.19 174 ARG A C 1
ATOM 1413 O O . ARG A 1 174 ? 4.446 -10.673 12.509 1.00 97.19 174 ARG A O 1
ATOM 1420 N N . ILE A 1 175 ? 3.526 -11.384 10.585 1.00 97.69 175 ILE A N 1
ATOM 1421 C CA . ILE A 1 175 ? 2.358 -10.509 10.619 1.00 97.69 175 ILE A CA 1
ATOM 1422 C C . ILE A 1 175 ? 1.115 -11.380 10.669 1.00 97.69 175 ILE A C 1
ATOM 1424 O O . ILE A 1 175 ? 1.004 -12.311 9.884 1.00 97.69 175 ILE A O 1
ATOM 1428 N N . ASN A 1 176 ? 0.183 -11.077 11.566 1.00 98.31 176 ASN A N 1
ATOM 1429 C CA . ASN A 1 176 ? -1.122 -11.724 11.626 1.00 98.31 176 ASN A CA 1
ATOM 1430 C C . ASN A 1 176 ? -2.243 -10.695 11.485 1.00 98.31 176 ASN A C 1
ATOM 1432 O O . ASN A 1 176 ? -2.125 -9.577 11.996 1.00 98.31 176 ASN A O 1
ATOM 1436 N N . TYR A 1 177 ? -3.334 -11.098 10.837 1.00 96.38 177 TYR A N 1
ATOM 1437 C CA . TYR A 1 177 ? -4.491 -10.250 10.566 1.00 96.38 177 TYR A CA 1
ATOM 1438 C C . TYR A 1 177 ? -5.759 -10.808 11.210 1.00 96.38 177 TYR A C 1
ATOM 1440 O O . TYR A 1 177 ? -5.937 -12.022 11.311 1.00 96.38 177 TYR A O 1
ATOM 1448 N N . LYS A 1 178 ? -6.651 -9.909 11.631 1.00 98.00 178 LYS A N 1
ATOM 1449 C CA . LYS A 1 178 ? -8.025 -10.237 12.032 1.00 98.00 178 LYS A CA 1
ATOM 1450 C C . LYS A 1 178 ? -9.006 -9.332 11.315 1.00 98.00 178 LYS A C 1
ATOM 1452 O O . LYS A 1 178 ? -8.706 -8.159 11.089 1.00 98.00 178 LYS A O 1
ATOM 1457 N N . TYR A 1 179 ? -10.192 -9.864 11.060 1.00 96.56 179 TYR A N 1
ATOM 1458 C CA . TYR A 1 179 ? -11.249 -9.207 10.305 1.00 96.56 179 TYR A CA 1
ATOM 1459 C C . TYR A 1 179 ? -12.534 -9.106 11.133 1.00 96.56 179 TYR A C 1
ATOM 1461 O O . TYR A 1 179 ? -12.759 -9.923 12.025 1.00 96.56 179 TYR A O 1
ATOM 1469 N N . ASN A 1 180 ? -13.353 -8.091 10.857 1.00 96.06 180 ASN A N 1
ATOM 1470 C CA . ASN A 1 180 ? -14.743 -8.034 11.316 1.00 96.06 180 ASN A CA 1
ATOM 1471 C C . ASN A 1 180 ? -15.683 -8.773 10.344 1.00 96.06 180 ASN A C 1
ATOM 1473 O O . ASN A 1 180 ? -15.261 -9.221 9.278 1.00 96.06 180 ASN A O 1
ATOM 1477 N N . ASP A 1 181 ? -16.973 -8.819 10.678 1.00 95.81 181 ASP A N 1
ATOM 1478 C CA . ASP A 1 181 ? -18.016 -9.455 9.855 1.00 95.81 181 ASP A CA 1
ATOM 1479 C C . ASP A 1 181 ? -18.177 -8.800 8.469 1.00 95.81 181 ASP A C 1
ATOM 1481 O O . ASP A 1 181 ? -18.560 -9.453 7.499 1.00 95.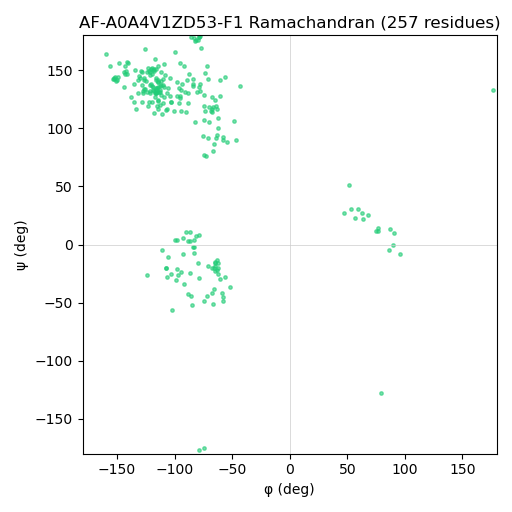81 181 ASP A O 1
ATOM 1485 N N . ASN A 1 182 ? -17.808 -7.520 8.343 1.00 95.25 182 ASN A N 1
ATOM 1486 C CA . ASN A 1 182 ? -17.763 -6.795 7.069 1.00 95.25 182 ASN A CA 1
ATOM 1487 C C . ASN A 1 182 ? -16.480 -7.072 6.264 1.00 95.25 182 ASN A C 1
ATOM 1489 O O . ASN A 1 182 ? -16.244 -6.412 5.250 1.00 95.25 182 ASN A O 1
ATOM 1493 N N . LYS A 1 183 ? -15.643 -8.025 6.698 1.00 93.88 183 LYS A N 1
ATOM 1494 C CA . LYS A 1 183 ? -14.382 -8.426 6.048 1.00 93.88 183 LYS A CA 1
ATOM 1495 C C . LYS A 1 183 ? -13.343 -7.304 5.991 1.00 93.88 183 LYS A C 1
ATOM 1497 O O . LYS A 1 183 ? -12.474 -7.276 5.122 1.00 93.88 183 LYS A O 1
ATOM 1502 N N . GLN A 1 184 ? -13.411 -6.375 6.938 1.00 94.00 184 GLN A N 1
ATOM 1503 C CA . GLN A 1 184 ? -12.454 -5.287 7.106 1.00 94.00 184 GLN A CA 1
ATOM 1504 C C . GLN A 1 184 ? -11.442 -5.660 8.189 1.00 94.00 184 GLN A C 1
ATOM 1506 O O . GLN A 1 184 ? -11.814 -6.236 9.212 1.00 94.00 184 GLN A O 1
ATOM 1511 N N . ILE A 1 185 ? -10.168 -5.325 7.981 1.00 95.38 185 ILE A N 1
ATOM 1512 C CA . ILE A 1 185 ? -9.104 -5.604 8.955 1.00 95.38 185 ILE A CA 1
ATOM 1513 C C . ILE A 1 185 ? -9.377 -4.798 10.224 1.00 95.38 185 ILE A C 1
ATOM 1515 O O . ILE A 1 185 ? -9.464 -3.583 10.169 1.00 95.38 185 ILE A O 1
ATOM 1519 N N . ILE A 1 186 ? -9.462 -5.454 11.376 1.00 97.56 186 ILE A N 1
ATOM 1520 C CA . ILE A 1 186 ? -9.616 -4.796 12.685 1.00 97.56 186 ILE A CA 1
ATOM 1521 C C . ILE A 1 186 ? -8.349 -4.863 13.529 1.00 97.56 186 ILE A C 1
ATOM 1523 O O . ILE A 1 186 ? -8.158 -4.039 14.422 1.00 97.56 186 ILE A O 1
ATOM 1527 N N . GLU A 1 187 ? -7.455 -5.804 13.228 1.00 97.94 187 GLU A N 1
ATOM 1528 C CA . GLU A 1 187 ? -6.172 -5.948 13.906 1.00 97.94 187 GLU A CA 1
ATOM 1529 C C . GLU A 1 187 ? -5.097 -6.400 12.917 1.00 97.94 187 GLU A C 1
ATOM 1531 O O . GLU A 1 187 ? -5.306 -7.337 12.145 1.00 97.94 187 GLU A O 1
ATOM 1536 N N . LYS A 1 188 ? -3.929 -5.763 12.993 1.00 97.00 188 LYS A N 1
ATOM 1537 C CA . LYS A 1 188 ? -2.675 -6.226 12.399 1.00 97.00 188 LYS A CA 1
ATOM 1538 C C . LYS A 1 188 ? -1.656 -6.357 13.518 1.00 97.00 188 LYS A C 1
ATOM 1540 O O . LYS A 1 188 ? -1.367 -5.382 14.207 1.00 97.00 188 LYS A O 1
ATOM 1545 N N . LYS A 1 189 ? -1.093 -7.546 13.699 1.00 97.81 189 LYS A N 1
ATOM 1546 C CA . LYS A 1 189 ? -0.089 -7.817 14.730 1.00 97.81 189 LYS A CA 1
ATOM 1547 C C . LYS A 1 189 ? 1.222 -8.235 14.085 1.00 97.81 189 LYS A C 1
ATOM 1549 O O . LYS A 1 189 ? 1.303 -9.318 13.521 1.00 97.81 189 LYS A O 1
ATOM 1554 N N . THR A 1 190 ? 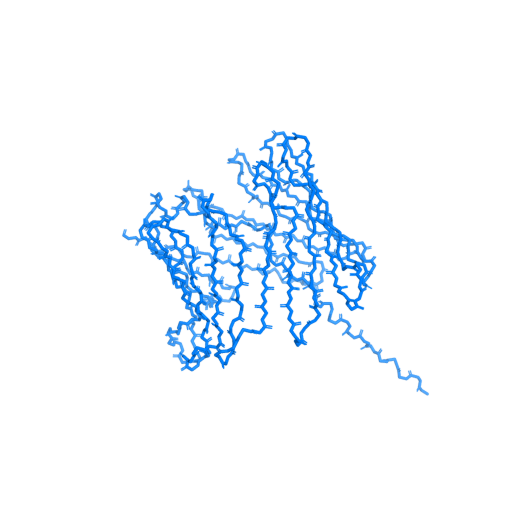2.250 -7.405 14.213 1.00 96.88 190 THR A N 1
ATOM 1555 C CA . THR A 1 190 ? 3.583 -7.633 13.648 1.00 96.88 190 THR A CA 1
ATOM 1556 C C . THR A 1 190 ? 4.573 -7.979 14.754 1.00 96.88 190 THR A C 1
ATOM 1558 O O . THR A 1 190 ? 4.868 -7.146 15.609 1.00 96.88 190 THR A O 1
ATOM 1561 N N . LYS A 1 191 ? 5.131 -9.189 14.739 1.00 96.62 191 LYS A N 1
ATOM 1562 C CA . LYS A 1 191 ? 6.304 -9.561 15.535 1.00 96.62 191 LYS A CA 1
ATOM 1563 C C . LYS A 1 191 ? 7.559 -9.278 14.722 1.00 96.62 191 LYS A C 1
ATOM 1565 O O . LYS A 1 191 ? 7.804 -9.968 13.743 1.00 96.62 191 LYS A O 1
ATOM 1570 N N . VAL A 1 192 ? 8.369 -8.324 15.168 1.00 94.38 192 VAL A N 1
ATOM 1571 C CA . VAL A 1 192 ? 9.698 -8.052 14.609 1.00 94.38 192 VAL A CA 1
ATOM 1572 C C . VAL A 1 192 ? 10.728 -8.815 15.437 1.00 94.38 192 VAL A C 1
ATOM 1574 O O . VAL A 1 192 ? 10.889 -8.555 16.635 1.00 94.38 192 VAL A O 1
ATOM 1577 N N . TYR A 1 193 ? 11.397 -9.793 14.827 1.00 92.50 193 TYR A N 1
ATOM 1578 C CA . TYR A 1 193 ? 12.268 -10.725 15.548 1.00 92.50 193 TYR A CA 1
ATOM 1579 C C . TYR A 1 193 ? 13.557 -10.062 16.031 1.00 92.50 193 TYR A C 1
ATOM 1581 O O . TYR A 1 193 ? 13.906 -10.224 17.198 1.00 92.50 193 TYR A O 1
ATOM 1589 N N . TYR A 1 194 ? 14.205 -9.257 15.184 1.00 89.25 194 TYR A N 1
ATOM 1590 C CA . TYR A 1 194 ? 15.479 -8.607 15.511 1.00 89.25 194 TYR A CA 1
ATOM 1591 C C . TYR A 1 194 ? 15.389 -7.713 16.760 1.00 89.25 194 TYR A C 1
ATOM 1593 O O . TYR A 1 194 ? 16.204 -7.814 17.671 1.00 89.25 194 TYR A O 1
ATOM 1601 N N . PHE A 1 195 ? 14.337 -6.894 16.857 1.00 88.69 195 PHE A N 1
ATOM 1602 C CA . PHE A 1 195 ? 14.085 -6.034 18.023 1.00 88.69 195 PHE A CA 1
ATOM 1603 C C . PHE A 1 195 ? 13.266 -6.717 19.121 1.00 88.69 195 PHE A C 1
ATOM 1605 O O . PHE A 1 195 ? 12.862 -6.069 20.088 1.00 88.69 195 PHE A O 1
ATOM 1612 N N . ASN A 1 196 ? 12.931 -7.997 18.939 1.00 92.50 196 ASN A N 1
ATOM 1613 C CA . ASN A 1 196 ? 12.033 -8.764 19.796 1.00 92.50 196 ASN A CA 1
ATOM 1614 C C . ASN A 1 196 ? 10.716 -8.030 20.146 1.00 92.50 196 ASN A C 1
ATOM 1616 O O . ASN A 1 196 ? 10.079 -8.307 21.163 1.00 92.50 196 ASN A O 1
ATOM 1620 N N . THR A 1 197 ? 10.255 -7.120 19.292 1.00 94.38 197 THR A N 1
ATOM 1621 C CA . THR A 1 197 ? 9.131 -6.221 19.579 1.00 94.38 197 THR A CA 1
ATOM 1622 C C . THR A 1 197 ? 7.888 -6.690 18.844 1.00 94.38 197 THR A C 1
ATOM 1624 O O . THR A 1 197 ? 7.968 -7.210 17.736 1.00 94.38 197 THR A O 1
ATOM 1627 N N . THR A 1 198 ? 6.727 -6.546 19.476 1.00 96.62 198 THR A N 1
ATOM 1628 C CA . THR A 1 198 ? 5.436 -6.781 18.823 1.00 96.62 198 THR A CA 1
ATOM 1629 C C . THR A 1 198 ? 4.711 -5.458 18.678 1.00 96.62 198 THR A C 1
ATOM 1631 O O . THR A 1 198 ? 4.588 -4.7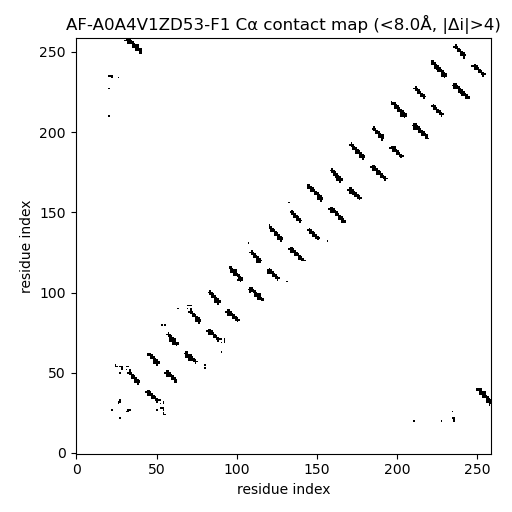43 19.665 1.00 96.62 198 THR A O 1
ATOM 1634 N N . ILE A 1 199 ? 4.240 -5.143 17.480 1.00 95.88 199 ILE A N 1
ATOM 1635 C CA . ILE A 1 199 ? 3.416 -3.971 17.185 1.00 95.88 199 ILE A CA 1
ATOM 1636 C C . ILE A 1 199 ? 2.010 -4.474 16.885 1.00 95.88 199 ILE A C 1
ATOM 1638 O O . ILE A 1 199 ? 1.842 -5.358 16.049 1.00 95.88 199 ILE A O 1
ATOM 1642 N N . THR A 1 200 ? 1.013 -3.933 17.574 1.00 97.31 200 THR A N 1
ATOM 1643 C CA . THR A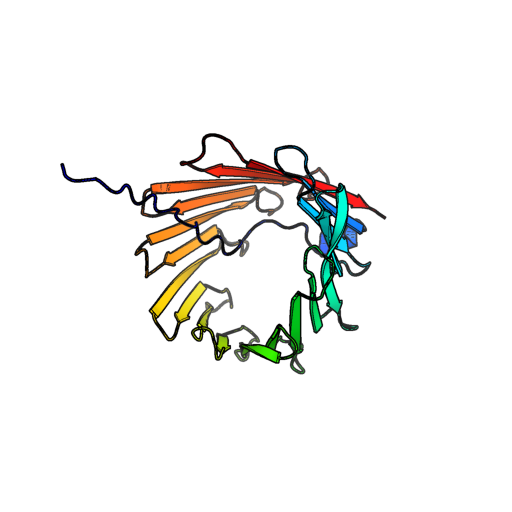 1 200 ? -0.399 -4.191 17.294 1.00 97.31 200 THR A CA 1
ATOM 1644 C C . THR A 1 200 ? -1.033 -2.906 16.788 1.00 97.31 200 THR A C 1
ATOM 1646 O O . THR A 1 200 ? -1.047 -1.914 17.516 1.00 97.31 200 THR A O 1
ATOM 1649 N N . SER A 1 201 ? -1.572 -2.942 15.576 1.00 96.81 201 SER A N 1
ATOM 1650 C CA . SER A 1 201 ? -2.381 -1.877 14.986 1.00 96.81 201 SER A CA 1
ATOM 1651 C C . SER A 1 201 ? -3.851 -2.296 15.035 1.00 96.81 201 SER A C 1
ATOM 1653 O O . SER A 1 201 ? -4.201 -3.390 14.592 1.00 96.81 201 SER A O 1
ATOM 1655 N N . THR A 1 202 ? -4.708 -1.443 15.584 1.00 98.12 202 THR A N 1
ATOM 1656 C CA . THR A 1 202 ? -6.160 -1.624 15.668 1.00 98.12 202 THR A CA 1
ATOM 1657 C C . THR A 1 202 ? -6.847 -0.598 14.784 1.00 98.12 202 THR A C 1
ATOM 1659 O O . THR A 1 202 ? -6.522 0.588 14.842 1.00 98.12 202 THR A O 1
ATOM 1662 N N . TYR A 1 203 ? -7.807 -1.055 13.987 1.00 96.81 203 TYR A N 1
ATOM 1663 C CA . TYR A 1 203 ? -8.473 -0.259 12.963 1.00 96.81 203 TYR A CA 1
ATOM 1664 C C . TYR A 1 203 ? -9.928 -0.023 13.356 1.00 96.81 203 TYR A C 1
ATOM 1666 O O . TYR A 1 203 ? -10.617 -0.922 13.837 1.00 96.81 203 TYR A O 1
ATOM 1674 N N . THR A 1 204 ? -10.400 1.202 13.166 1.00 97.94 204 THR A N 1
ATOM 1675 C CA . THR A 1 204 ? -11.790 1.593 13.414 1.00 97.94 204 THR A CA 1
ATOM 1676 C C . THR A 1 204 ? -12.350 2.242 12.165 1.00 97.94 204 THR A C 1
ATOM 1678 O O . THR A 1 204 ? -11.642 2.973 11.473 1.00 97.94 204 THR A O 1
ATOM 1681 N N . TYR A 1 205 ? -13.623 1.982 11.892 1.00 96.38 205 TYR A N 1
ATOM 1682 C CA . TYR A 1 205 ? -14.328 2.460 10.713 1.00 96.38 205 TYR A CA 1
ATOM 1683 C C . TYR A 1 205 ? -15.485 3.367 11.132 1.00 96.38 205 TYR A C 1
ATOM 1685 O O . TYR A 1 205 ? -16.008 3.235 12.237 1.00 96.38 205 TYR A O 1
ATOM 1693 N N . ASN A 1 206 ? -15.846 4.320 10.279 1.00 95.25 206 ASN A N 1
ATOM 1694 C CA . ASN A 1 206 ? -17.070 5.101 10.444 1.00 95.25 206 ASN A CA 1
ATOM 1695 C C . ASN A 1 206 ? -18.294 4.328 9.919 1.00 95.25 206 ASN A C 1
ATOM 1697 O O . ASN A 1 206 ? -18.152 3.263 9.319 1.00 95.25 206 ASN A O 1
ATOM 1701 N N . ASP A 1 207 ? -19.489 4.895 10.091 1.00 94.19 207 ASP A N 1
ATOM 1702 C CA . ASP A 1 207 ? -20.755 4.269 9.674 1.00 94.19 207 ASP A CA 1
ATOM 1703 C C . ASP A 1 207 ? -20.858 4.047 8.154 1.00 94.19 207 ASP A C 1
ATOM 1705 O O . ASP A 1 207 ? -21.589 3.175 7.693 1.00 94.19 207 ASP A O 1
ATOM 1709 N N . ALA A 1 208 ? -20.085 4.796 7.360 1.00 93.00 208 ALA A N 1
ATOM 1710 C CA . ALA A 1 208 ? -19.962 4.602 5.915 1.00 93.00 208 ALA A CA 1
ATOM 1711 C C . ALA A 1 208 ? -18.945 3.505 5.535 1.00 93.00 208 ALA A C 1
ATOM 1713 O O . ALA A 1 208 ? -18.649 3.318 4.354 1.00 93.00 208 ALA A O 1
ATOM 1714 N N . GLY A 1 209 ? -18.361 2.814 6.518 1.00 93.25 209 GLY A N 1
ATOM 1715 C CA . GLY A 1 209 ? -17.364 1.764 6.322 1.00 93.25 209 GLY A CA 1
ATOM 1716 C C . GLY A 1 209 ? -15.969 2.268 5.936 1.00 93.25 209 GLY A C 1
ATOM 1717 O O . GLY A 1 209 ? -15.125 1.456 5.560 1.00 93.25 209 GLY A O 1
ATOM 1718 N N . LYS A 1 210 ? -15.682 3.575 6.023 1.00 92.88 210 LYS A N 1
ATOM 1719 C CA . LYS A 1 210 ? -14.344 4.135 5.748 1.00 92.88 210 LYS A CA 1
ATOM 1720 C C . LYS A 1 210 ? -13.477 4.129 7.001 1.00 92.88 210 LYS A C 1
ATOM 1722 O O . LYS A 1 210 ? -13.987 4.305 8.106 1.00 92.88 210 LYS A O 1
ATOM 1727 N N . LEU A 1 211 ? -12.166 3.943 6.839 1.00 95.12 211 LEU A N 1
ATOM 1728 C CA . LEU A 1 211 ? -11.225 3.891 7.958 1.00 95.12 211 LEU A CA 1
ATOM 1729 C C . LEU A 1 211 ? -11.211 5.242 8.683 1.00 95.12 211 LEU A C 1
ATOM 1731 O O . LEU A 1 211 ? -10.852 6.254 8.096 1.00 95.12 211 LEU A O 1
ATOM 1735 N N . SER A 1 212 ? -11.620 5.292 9.945 1.00 96.50 212 SER A N 1
ATOM 1736 C CA . SER A 1 212 ? -11.686 6.531 10.729 1.00 96.50 212 SER A CA 1
ATOM 1737 C C . SER A 1 212 ? -10.481 6.697 11.647 1.00 96.50 212 SER A C 1
ATOM 1739 O O . SER A 1 212 ? -10.042 7.821 11.892 1.00 96.50 212 SER A O 1
ATOM 1741 N N . LYS A 1 213 ? -9.909 5.587 12.127 1.00 97.19 213 LYS A N 1
ATOM 1742 C CA . LYS A 1 213 ? -8.777 5.606 13.053 1.00 97.19 213 LYS A CA 1
ATOM 1743 C C . LYS A 1 213 ? -7.905 4.362 12.928 1.00 97.19 213 LYS A C 1
ATOM 1745 O O . LYS A 1 213 ? -8.409 3.254 12.766 1.00 97.19 213 LYS A O 1
ATOM 1750 N N . ILE A 1 214 ? -6.600 4.557 13.092 1.00 96.81 214 ILE A N 1
ATOM 1751 C CA . ILE A 1 214 ? -5.641 3.503 13.431 1.00 96.81 214 ILE A CA 1
ATOM 1752 C C . ILE A 1 214 ? -5.046 3.846 14.790 1.00 96.81 214 ILE A C 1
ATOM 1754 O O . ILE A 1 214 ? -4.597 4.969 15.008 1.00 96.81 214 ILE A O 1
ATOM 1758 N N . PHE A 1 215 ? -5.026 2.883 15.700 1.00 96.62 215 PHE A N 1
ATOM 1759 C CA . PHE A 1 215 ? -4.257 2.962 16.935 1.00 96.62 215 PHE A CA 1
ATOM 1760 C C . PHE A 1 215 ? -3.160 1.908 16.907 1.00 96.62 215 PHE A C 1
ATOM 1762 O O . PHE A 1 215 ? -3.457 0.728 16.760 1.00 96.62 215 PHE A O 1
ATOM 1769 N N . GLU A 1 216 ? -1.910 2.316 17.069 1.00 95.56 216 GLU A N 1
ATOM 1770 C CA . GLU A 1 216 ? -0.768 1.411 17.109 1.00 95.56 216 GLU A CA 1
ATOM 1771 C C . GLU A 1 216 ? -0.149 1.400 18.497 1.00 95.56 216 GLU A C 1
ATOM 1773 O O . GLU A 1 216 ? 0.062 2.449 19.104 1.00 95.56 216 GLU A O 1
ATOM 1778 N N . LYS A 1 217 ? 0.188 0.212 18.993 1.00 95.81 217 LYS A N 1
ATOM 1779 C CA . LYS A 1 217 ? 0.896 0.037 20.258 1.00 95.81 217 LYS A CA 1
ATOM 1780 C C . LYS A 1 217 ? 1.966 -1.028 20.117 1.00 95.81 217 LYS A C 1
ATOM 1782 O O . LYS A 1 217 ? 1.683 -2.161 19.728 1.00 95.81 217 LYS A O 1
ATOM 1787 N N . SER A 1 218 ? 3.189 -0.685 20.485 1.00 95.44 218 SER A N 1
ATOM 1788 C CA . SER A 1 218 ? 4.293 -1.627 20.573 1.00 95.44 218 SER A CA 1
ATOM 1789 C C . SER A 1 218 ? 4.414 -2.217 21.978 1.00 95.44 218 SER A C 1
ATOM 1791 O O . SER A 1 218 ? 4.062 -1.607 22.990 1.00 95.44 218 SER A O 1
ATOM 1793 N N . SER A 1 219 ? 4.970 -3.424 22.065 1.00 95.19 219 SER A N 1
ATOM 1794 C CA . SER A 1 219 ? 5.202 -4.132 23.329 1.00 95.19 219 SER A CA 1
ATOM 1795 C C . SER A 1 219 ? 6.213 -3.434 24.243 1.00 95.19 219 SER A C 1
ATOM 1797 O O . SER A 1 219 ? 6.270 -3.748 25.426 1.00 95.19 219 SER A O 1
ATOM 1799 N N . ASN A 1 220 ? 7.002 -2.494 23.714 1.00 90.94 220 ASN A N 1
ATOM 1800 C CA . ASN A 1 220 ? 7.903 -1.637 24.490 1.00 90.94 220 ASN A CA 1
ATOM 1801 C C . ASN A 1 220 ? 7.215 -0.361 25.032 1.00 90.94 220 ASN A C 1
ATOM 1803 O O . ASN A 1 220 ? 7.878 0.462 25.653 1.00 90.94 220 ASN A O 1
ATOM 1807 N N . GLY A 1 221 ? 5.905 -0.196 24.814 1.00 90.44 221 GLY A N 1
ATOM 1808 C CA . GLY A 1 221 ? 5.093 0.870 25.407 1.00 90.44 221 GLY A CA 1
ATOM 1809 C C . GLY A 1 221 ? 4.888 2.112 24.537 1.00 90.44 221 GLY A C 1
ATOM 1810 O O . GLY A 1 221 ? 4.062 2.948 24.899 1.00 90.44 221 GLY A O 1
ATOM 1811 N N . VAL A 1 222 ? 5.570 2.230 23.393 1.00 92.88 222 VAL A N 1
ATOM 1812 C CA . VAL A 1 222 ? 5.320 3.321 22.437 1.00 92.88 222 VAL A CA 1
ATOM 1813 C C . VAL A 1 222 ? 3.966 3.110 21.758 1.00 92.88 222 VAL A C 1
ATOM 1815 O O . VAL A 1 222 ? 3.555 1.985 21.471 1.00 92.88 222 VAL A O 1
ATOM 1818 N N . SER A 1 223 ? 3.240 4.195 21.519 1.00 94.38 223 SER A N 1
ATOM 1819 C CA . SER A 1 223 ? 1.976 4.140 20.791 1.00 94.38 223 SER A CA 1
ATOM 1820 C C . SER A 1 223 ? 1.813 5.328 19.863 1.00 94.38 223 SER A C 1
ATOM 1822 O O . SER A 1 223 ? 2.429 6.374 20.064 1.00 94.38 223 SER A O 1
ATOM 1824 N N . SER A 1 224 ? 0.987 5.156 18.839 1.00 95.06 224 SER A N 1
ATOM 1825 C CA . SER A 1 224 ? 0.571 6.241 17.967 1.00 95.06 224 SER A CA 1
ATOM 1826 C C . SER A 1 224 ? -0.904 6.116 17.607 1.00 95.06 224 SER A C 1
ATOM 1828 O O . SER A 1 224 ? -1.495 5.039 17.684 1.00 95.06 224 SER A O 1
ATOM 1830 N N . THR A 1 225 ? -1.518 7.235 17.255 1.00 95.25 225 THR A N 1
ATOM 1831 C CA . THR A 1 225 ? -2.875 7.290 16.725 1.00 95.25 225 THR A CA 1
ATOM 1832 C C . THR A 1 225 ? -2.844 8.036 15.408 1.00 95.25 225 THR A C 1
ATOM 1834 O O . THR A 1 225 ? -2.254 9.107 15.325 1.00 95.25 225 THR A O 1
ATOM 1837 N N . LYS A 1 226 ? -3.518 7.497 14.396 1.00 95.00 226 LYS A N 1
ATOM 1838 C CA . LYS A 1 226 ? -3.839 8.209 13.166 1.00 95.00 226 LYS A CA 1
ATOM 1839 C C . LYS A 1 226 ? -5.352 8.349 13.037 1.00 95.00 226 LYS A C 1
ATOM 1841 O O . LYS A 1 226 ? -6.058 7.354 13.179 1.00 95.00 226 LYS A O 1
ATOM 1846 N N . ILE A 1 227 ? -5.842 9.554 12.772 1.00 96.19 227 ILE A N 1
ATOM 1847 C CA . ILE A 1 227 ? -7.263 9.870 12.570 1.00 96.19 227 ILE A CA 1
ATOM 1848 C C . ILE A 1 227 ? -7.449 10.368 11.140 1.00 96.19 227 ILE A C 1
ATOM 1850 O O . ILE A 1 227 ? -6.684 11.213 10.681 1.00 96.19 227 ILE A O 1
ATOM 1854 N N . TYR A 1 228 ? -8.480 9.870 10.464 1.00 95.94 228 TYR A N 1
ATOM 1855 C CA . TYR A 1 228 ? -8.816 10.237 9.090 1.00 95.94 228 TYR A CA 1
ATOM 1856 C C . TYR A 1 228 ? -10.097 11.059 9.052 1.00 95.94 228 TYR A C 1
ATOM 1858 O O . TYR A 1 228 ? -11.079 10.733 9.722 1.00 95.94 228 TYR A O 1
ATOM 1866 N N . GLN A 1 229 ? -10.098 12.108 8.236 1.00 96.50 229 GLN A N 1
ATOM 1867 C CA . GLN A 1 229 ? -11.255 12.973 8.038 1.00 96.50 229 GLN A CA 1
ATOM 1868 C C . GLN A 1 229 ? -11.619 13.057 6.565 1.00 96.50 229 GLN A C 1
ATOM 1870 O O . GLN A 1 229 ? -10.753 13.177 5.697 1.00 96.50 229 GLN A O 1
ATOM 1875 N N . TYR A 1 230 ? -12.920 13.054 6.306 1.00 96.25 230 TYR A N 1
ATOM 1876 C CA . TYR A 1 230 ? -13.492 13.035 4.971 1.00 96.25 230 TYR A CA 1
ATOM 1877 C C . TYR A 1 230 ? -14.404 14.243 4.780 1.00 96.25 230 TYR A C 1
ATOM 1879 O O . TYR A 1 230 ? -15.012 14.712 5.740 1.00 96.25 230 TYR A O 1
ATOM 1887 N N . ASN A 1 231 ? -14.508 14.736 3.549 1.00 94.94 231 ASN A N 1
ATOM 1888 C CA . ASN A 1 231 ? -15.523 15.726 3.191 1.00 94.94 231 ASN A CA 1
ATOM 1889 C C . ASN A 1 231 ? -16.907 15.074 2.996 1.00 94.94 231 ASN A C 1
ATOM 1891 O O . ASN A 1 231 ? -17.042 13.851 3.045 1.00 94.94 231 ASN A O 1
ATOM 1895 N N . ASP A 1 232 ? -17.923 15.880 2.683 1.00 94.12 232 ASP A N 1
ATOM 1896 C CA . ASP A 1 232 ? -19.310 15.422 2.474 1.00 94.12 232 ASP A CA 1
ATOM 1897 C C . ASP A 1 232 ? -19.475 14.450 1.292 1.00 94.12 232 ASP A C 1
ATOM 1899 O O . ASP A 1 232 ? -20.438 13.690 1.220 1.00 94.12 232 ASP A O 1
ATOM 1903 N N . LYS A 1 233 ? -18.515 14.434 0.357 1.00 92.56 233 LYS A N 1
ATOM 1904 C CA . LYS A 1 233 ? -18.455 13.460 -0.748 1.00 92.56 233 LYS A CA 1
ATOM 1905 C C . LYS A 1 233 ? -17.795 12.140 -0.327 1.00 92.56 233 LYS A C 1
ATOM 1907 O O . LYS A 1 233 ? -17.682 11.221 -1.138 1.00 92.56 233 LYS A O 1
ATOM 1912 N N . GLY A 1 234 ? -17.341 12.049 0.921 1.00 93.25 234 GLY A N 1
ATOM 1913 C CA . GLY A 1 234 ? -16.592 10.933 1.475 1.00 93.25 234 GLY A CA 1
ATOM 1914 C C . GLY A 1 234 ? -15.125 10.897 1.048 1.00 93.25 234 GLY A C 1
ATOM 1915 O O . GLY A 1 234 ? -14.484 9.873 1.252 1.00 93.25 234 GLY A O 1
ATOM 1916 N N . ILE A 1 235 ? -14.565 11.942 0.439 1.00 94.00 235 ILE A N 1
ATOM 1917 C CA . ILE A 1 235 ? -13.162 11.946 -0.004 1.00 94.00 235 ILE A CA 1
ATOM 1918 C C . ILE A 1 235 ? -12.262 12.335 1.170 1.00 94.00 235 ILE A C 1
ATOM 1920 O O . ILE A 1 235 ? -12.605 13.253 1.914 1.00 94.00 235 ILE A O 1
ATOM 1924 N N . LEU A 1 236 ? -11.135 11.637 1.345 1.00 95.12 236 LEU A N 1
ATOM 1925 C CA . LEU A 1 236 ? -10.149 11.937 2.386 1.00 95.12 236 LEU A CA 1
ATOM 1926 C C . LEU A 1 236 ? -9.604 13.359 2.187 1.00 95.12 236 LEU A C 1
ATOM 1928 O O . LEU A 1 236 ? -9.159 13.694 1.094 1.00 95.12 236 LEU A O 1
ATOM 1932 N N . ILE A 1 237 ? -9.642 14.176 3.240 1.00 96.50 237 ILE A N 1
ATOM 1933 C CA . ILE A 1 237 ? -9.156 15.566 3.217 1.00 96.50 237 ILE A CA 1
ATOM 1934 C C . ILE A 1 237 ? -8.104 15.853 4.282 1.00 96.50 237 ILE A C 1
ATOM 1936 O O . ILE A 1 237 ? -7.275 16.727 4.065 1.00 96.50 237 ILE A O 1
ATOM 1940 N N . ASN A 1 238 ? -8.097 15.126 5.404 1.00 95.56 238 ASN A N 1
ATOM 1941 C CA . ASN A 1 238 ? -7.057 15.273 6.418 1.00 95.56 238 ASN A CA 1
ATOM 1942 C C . ASN A 1 238 ? -6.673 13.934 7.045 1.00 95.56 238 ASN A C 1
ATOM 1944 O O . ASN A 1 238 ? -7.517 13.061 7.262 1.00 95.56 238 ASN A O 1
ATOM 1948 N N . GLU A 1 239 ? -5.412 13.862 7.448 1.00 94.81 239 GLU A N 1
ATOM 1949 C CA . GLU A 1 239 ? -4.886 12.897 8.403 1.00 94.81 239 GLU A CA 1
ATOM 1950 C C . GLU A 1 239 ? -4.285 13.644 9.591 1.00 94.81 239 GLU A C 1
ATOM 1952 O O . GLU A 1 239 ? -3.592 14.644 9.418 1.00 94.81 239 GLU A O 1
ATOM 1957 N N . LEU A 1 240 ? -4.531 13.150 10.800 1.00 94.69 240 LEU A N 1
ATOM 1958 C CA . LEU A 1 240 ? -3.865 13.612 12.014 1.00 94.69 240 LEU A CA 1
ATOM 1959 C C . LEU A 1 240 ? -3.120 12.438 12.632 1.00 94.69 240 LEU A C 1
ATOM 1961 O O . LEU A 1 240 ? -3.743 11.424 12.935 1.00 94.69 240 LEU A O 1
ATOM 1965 N N . TRP A 1 241 ? -1.814 12.574 12.827 1.00 93.88 241 TRP A N 1
ATOM 1966 C CA . TRP A 1 241 ? -0.978 11.586 13.493 1.00 93.88 241 TRP A CA 1
ATOM 1967 C C . TRP A 1 241 ? -0.434 12.127 14.811 1.00 93.88 241 TRP A C 1
ATOM 1969 O O . TRP A 1 241 ? 0.134 13.215 14.875 1.00 93.88 241 TRP A O 1
ATOM 1979 N N . GLU A 1 242 ? -0.573 11.334 15.861 1.00 92.50 242 GLU A N 1
ATOM 1980 C CA . GLU A 1 242 ? -0.104 11.634 17.207 1.00 92.50 242 GLU A CA 1
ATOM 1981 C C . GLU A 1 242 ? 0.698 10.454 17.734 1.00 92.50 242 GLU A C 1
ATOM 1983 O O . GLU A 1 242 ? 0.346 9.299 17.500 1.00 92.50 242 GLU A O 1
ATOM 1988 N N . SER A 1 243 ? 1.760 10.728 18.482 1.00 92.31 243 SER A N 1
ATOM 1989 C CA . SER A 1 243 ? 2.621 9.695 19.047 1.00 92.31 243 SER A CA 1
ATOM 1990 C C . SER A 1 243 ? 2.855 9.934 20.523 1.00 92.31 243 SER A C 1
ATOM 1992 O O . SER A 1 243 ? 3.018 11.067 20.953 1.00 92.31 243 SER A O 1
ATOM 1994 N N . SER A 1 244 ? 2.965 8.866 21.309 1.00 91.38 244 SER A N 1
ATOM 1995 C CA . SER A 1 244 ? 3.272 8.965 22.737 1.00 91.38 244 SER A CA 1
ATOM 1996 C C . SER A 1 244 ? 4.651 9.571 23.025 1.00 91.38 244 SER A C 1
ATOM 1998 O O . SER A 1 244 ? 4.941 9.890 24.174 1.00 91.38 244 SER A O 1
ATOM 2000 N N . ILE A 1 245 ? 5.515 9.688 22.009 1.00 88.06 245 ILE A N 1
ATOM 2001 C CA . ILE A 1 245 ? 6.856 10.280 22.123 1.00 88.06 245 ILE A CA 1
ATOM 2002 C C . ILE A 1 245 ? 6.966 11.682 21.504 1.00 88.06 245 ILE A C 1
ATOM 2004 O O . ILE A 1 245 ? 7.967 12.352 21.740 1.00 88.06 245 ILE A O 1
ATOM 2008 N N . SER A 1 246 ? 5.961 12.145 20.748 1.00 84.75 246 SER A N 1
ATOM 2009 C CA . SER A 1 246 ? 5.920 13.505 20.191 1.00 84.75 246 SER A CA 1
ATOM 2010 C C . SER A 1 246 ? 4.793 14.298 20.838 1.00 84.75 246 SER A C 1
ATOM 2012 O O . SER A 1 246 ? 3.657 13.841 20.897 1.00 84.75 246 SER A O 1
ATOM 2014 N N . LYS A 1 247 ? 5.091 15.513 21.304 1.00 78.75 247 LYS A N 1
ATOM 2015 C CA . LYS A 1 247 ? 4.060 16.412 21.848 1.00 78.75 247 LYS A CA 1
ATOM 2016 C C . LYS A 1 247 ? 3.268 17.139 20.765 1.00 78.75 247 LYS A C 1
ATOM 2018 O O . LYS A 1 247 ? 2.223 17.701 21.076 1.00 78.75 247 LYS A O 1
ATOM 2023 N N . THR A 1 248 ? 3.769 17.150 19.533 1.00 87.69 248 THR A N 1
ATOM 2024 C CA . THR A 1 248 ? 3.163 17.888 18.428 1.00 87.69 248 THR A CA 1
ATOM 2025 C C . THR A 1 248 ? 2.502 16.895 17.479 1.00 87.69 248 THR A C 1
ATOM 2027 O O . THR A 1 248 ? 3.204 16.059 16.901 1.00 87.69 248 THR A O 1
ATOM 2030 N N . PRO A 1 249 ? 1.170 16.955 17.324 1.00 88.94 249 PRO A N 1
ATOM 2031 C CA . PRO A 1 249 ? 0.475 16.221 16.281 1.00 88.94 249 PRO A CA 1
ATOM 2032 C C . PRO A 1 249 ? 0.960 16.656 14.899 1.00 88.94 249 PRO A C 1
ATOM 2034 O O . PRO A 1 249 ? 1.171 17.842 14.650 1.00 88.94 249 PRO A O 1
ATOM 2037 N N . HIS A 1 250 ? 1.083 15.701 13.988 1.00 90.88 250 HIS A N 1
ATOM 2038 C CA . HIS A 1 250 ? 1.375 15.959 12.586 1.00 90.88 250 HIS A CA 1
ATOM 2039 C C . HIS A 1 250 ? 0.076 15.868 11.798 1.00 90.88 250 HIS A C 1
ATOM 2041 O O . HIS A 1 250 ? -0.545 14.808 11.720 1.00 90.88 250 HIS A O 1
ATOM 2047 N N . LYS A 1 251 ? -0.348 16.990 11.228 1.00 93.56 251 LYS A N 1
ATOM 2048 C CA . LYS A 1 251 ? -1.480 17.056 10.313 1.00 93.56 251 LYS A CA 1
ATOM 2049 C C . LYS A 1 251 ? -0.984 17.005 8.871 1.00 93.56 251 LYS A C 1
ATOM 2051 O O . LYS A 1 251 ? -0.069 17.736 8.505 1.00 93.56 251 LYS A O 1
ATOM 2056 N N . THR A 1 252 ? -1.640 16.193 8.059 1.00 94.25 252 THR A N 1
ATOM 2057 C CA . THR A 1 252 ? -1.535 16.212 6.602 1.00 94.25 252 THR A CA 1
ATOM 2058 C C . THR A 1 252 ? -2.882 16.622 6.030 1.00 94.25 252 THR A C 1
ATOM 2060 O O . THR A 1 252 ? -3.916 16.119 6.470 1.00 94.25 252 THR A O 1
ATOM 2063 N N . THR A 1 253 ? -2.871 17.514 5.046 1.00 96.94 253 THR A N 1
ATOM 2064 C CA . THR A 1 253 ? -4.068 17.944 4.312 1.00 96.94 253 THR A CA 1
ATOM 2065 C C . THR A 1 253 ? -3.965 17.492 2.859 1.00 96.94 253 THR A C 1
ATOM 2067 O O . THR A 1 253 ? -2.885 17.530 2.273 1.00 96.94 253 THR A O 1
ATOM 2070 N N . TYR A 1 254 ? -5.085 17.072 2.275 1.00 96.00 254 TYR A N 1
ATOM 2071 C CA . TYR A 1 254 ? -5.183 16.702 0.866 1.00 96.00 254 TYR A CA 1
ATOM 2072 C C . TYR A 1 254 ? -6.034 17.729 0.130 1.00 96.00 254 TYR A C 1
ATOM 2074 O O . TYR A 1 254 ? -7.243 17.824 0.358 1.00 96.00 254 TYR A O 1
ATOM 2082 N N . GLN A 1 255 ? -5.407 18.486 -0.764 1.00 96.81 255 GLN A N 1
ATOM 2083 C CA . GLN A 1 255 ? -6.107 19.399 -1.658 1.00 96.81 255 GLN A CA 1
ATOM 2084 C C . GLN A 1 255 ? -6.360 18.700 -2.993 1.00 96.81 255 GLN A C 1
ATOM 2086 O O . GLN A 1 255 ? -5.453 18.148 -3.611 1.00 96.81 255 GLN A O 1
ATOM 2091 N N . ILE A 1 256 ? -7.624 18.680 -3.411 1.00 96.50 256 ILE A N 1
ATOM 2092 C CA . ILE A 1 256 ? -8.093 17.891 -4.551 1.00 96.50 256 ILE A CA 1
ATOM 2093 C C . ILE A 1 256 ? -8.443 18.844 -5.686 1.00 96.50 256 ILE A C 1
ATOM 2095 O O . ILE A 1 256 ? -9.323 19.692 -5.533 1.00 96.50 256 ILE A O 1
ATOM 2099 N N . ASN A 1 257 ? -7.790 18.662 -6.828 1.00 95.56 257 ASN A N 1
ATOM 2100 C CA . ASN A 1 257 ? -8.056 19.419 -8.040 1.00 95.56 257 ASN A CA 1
ATOM 2101 C C . ASN A 1 257 ? -8.872 18.553 -9.008 1.00 95.56 257 ASN A C 1
ATOM 2103 O O . ASN A 1 257 ? -8.458 17.450 -9.382 1.00 95.56 257 ASN A O 1
ATOM 2107 N N . PHE A 1 258 ? -10.039 19.056 -9.396 1.00 93.31 258 PHE A N 1
ATOM 2108 C CA . PHE A 1 258 ? -10.963 18.401 -10.322 1.00 93.31 258 PHE A CA 1
ATOM 2109 C C . PHE A 1 258 ? -10.749 18.915 -11.755 1.00 93.31 258 PHE A C 1
ATOM 2111 O O . PHE A 1 258 ? -10.226 20.018 -11.932 1.00 93.31 258 PHE A O 1
ATOM 2118 N N . ASP A 1 259 ? -11.140 18.116 -12.749 1.00 82.94 259 ASP A N 1
ATOM 2119 C CA . ASP A 1 259 ? -11.265 18.547 -14.154 1.00 82.94 259 ASP A CA 1
ATOM 2120 C C . ASP A 1 259 ? -12.478 19.461 -14.402 1.00 82.94 259 ASP A C 1
ATOM 2122 O O . ASP A 1 259 ? -13.544 19.241 -13.773 1.00 82.94 259 ASP A O 1
#

Organism: NCBI:txid2492393

Nearest PDB structures (foldseek):
  8fia-assembly1_A-2  TM=3.641E-01  e=2.279E-07  Drosophila melanogaster
  6vhh-assembly1_A  TM=2.930E-01  e=8.142E-07  Homo sapiens
  8qja-assembly3_C  TM=2.682E-01  e=7.391E-08  Advenella mimigardefordensis DPN7
  8qja-assembly4_D  TM=2.123E-01  e=9.915E-08  Advenella mimigardefordensis DPN7
  8qja-assembly2_B  TM=2.134E-01  e=1.541E-07  Advenella mimigardefordensis DPN7

Solvent-accessible surface area (backbone atoms only — not comparable to full-atom values): 14265 Å² total; per-residue (Å²): 134,86,82,80,78,76,76,76,72,74,71,71,71,80,76,74,82,62,101,65,90,72,80,44,51,66,54,26,44,75,63,42,37,37,34,40,36,37,23,45,73,85,70,48,66,65,34,36,41,32,38,45,90,85,28,47,70,38,36,34,28,29,59,46,98,85,70,44,83,41,60,43,33,41,44,40,61,48,99,85,69,45,69,40,37,35,41,32,36,38,100,86,64,48,82,54,38,39,37,41,45,41,65,47,98,85,72,45,70,39,36,36,40,37,28,44,92,91,38,79,58,30,39,36,38,45,41,63,48,96,89,66,49,66,39,35,41,40,37,45,34,92,86,48,76,34,36,40,38,38,47,41,60,50,96,87,67,48,73,38,37,39,44,34,31,30,77,79,77,42,65,44,37,38,35,37,48,41,64,48,97,86,71,44,69,38,36,41,38,35,39,35,52,86,78,72,35,38,38,38,37,38,45,41,60,43,97,88,69,46,69,33,35,41,40,36,41,35,73,87,70,53,36,38,38,36,39,47,41,59,47,98,86,64,47,65,36,37,39,41,37,38,40,78,89,47,94,67,68,47,40,36,38,46,49,77,39,62,116

Mean predicted aligned error: 6.56 Å

Sequence (259 aa):
MKSRVFLILFSSFLVNISIGQEISKSDIIKFKIKSIEKIDSEGNIEFINFYNNKGDLIKSSSLNDNKSLQTDRELFYNDSSQLIEERKYTSIGDTNTISKYYYNSKNQLIKKEYISLGEVSATLIFDYDDKGNTISAKQTSELMGNNLTKYRYDNENFLIEEDKSNNTIGKEERINYKYNDNKQIIEKKTKVYYFNTTITSTYTYNDAGKLSKIFEKSSNGVSSTKIYQYNDKGILINELWESSISKTPHKTTYQINFD

pLDDT: mean 88.98, std 17.58, range [23.3, 98.31]

Radius of gyration: 20.49 Å; Cα contacts (8 Å, |Δi|>4): 546; chains: 1; bounding box: 55×50×57 Å

Secondary structure (DSSP, 8-state):
------------------S-----HHHHHHHTEEEEEEE-TTS-EEEEEEE-TT--EEEEEEE-TTS-EEEEEEEEE-TTS-EEEEEEE-TTS-EEEEEEEEE-TTS-EEEEEEEETTEEEEEEEEEE-TTS-EEEEEEEESSS--EEEEEEE-TT--EEEEEEEETTTEEEEEEEEEE-TTS-EEEEEEEETTTTEEEEEEEEE-TTS-EEEEEEEETTS-EEEEEEEE-TT--EEEEEEEETTEEEEEEEEEEEEE-

Foldseek 3Di:
DDDPPPPPPPPPPVPPDDPDDDFDLVNCLVQQFQKKFKAWPVRATQWIFGADNSSDTAWIWHQDPVRDIDTQKGFDADPVRHTAKMFGADPVGHTAKMKGFDADPVRHTAKIFIDGPRDGQKMWGFDADPVGHTQKIWMDGPVDWIKIKGWDADPVRHTAWIWIATPVPGTAKIWGFDADPVRHTQWIWIQGVVVRKIKIWGWDADPVRHTAKIWIAMPVGKIKMKGWDADPVRGTAKIWIDIPPDPDIMMMGMDTDHD